Protein AF-A0A369MRR6-F1 (afdb_monomer_lite)

Sequence (308 aa):
MRLRRPCTSSARFFGRRFRRGRLSSRRKERVVKKSIASIAGFLLAASLLGCAQSDIDVPDVVGQKADDAKDVLMDSGFYNVDMVEEDGDAAYVAAAYTVVGQSPQAGDKCTASDTVTLTVRNDAEAKAAEKKQADAAAEAMLDEMEGSPAAEAYDALTSDGYSVEVLHAVSKQDYSSEINTGETEWLVSGYDGLNADKKRVTILVDTRGGIDQRAANAAVREVLDGKLPVSNAWTAVKSYGKQQYPYGFKLHDIMGVLAETAQDENTWFLKATCDVTNEYGAKAKDLVCEAEVAGTKDSPEVISFTVY

Radius of gyration: 33.03 Å; chains: 1; bounding box: 82×74×82 Å

InterPro domains:
  IPR005543 PASTA domain [PF03793] (57-120)
  IPR005543 PASTA domain [PS51178] (52-122)
  IPR005543 PASTA domain [SM00740] (52-122)
  IPR005543 PASTA domain [cd06577] (58-120)

Structure (mmCIF, N/CA/C/O backbone):
data_AF-A0A369MRR6-F1
#
_entry.id   AF-A0A369MRR6-F1
#
loop_
_atom_site.group_PDB
_atom_site.id
_atom_site.type_symbol
_atom_site.label_atom_id
_atom_site.label_alt_id
_atom_site.label_comp_id
_atom_site.label_asym_id
_atom_site.label_entity_id
_atom_site.label_seq_id
_atom_site.pdbx_PDB_ins_code
_atom_site.Cartn_x
_atom_site.Cartn_y
_atom_site.Cartn_z
_atom_site.occupancy
_atom_site.B_iso_or_equiv
_atom_site.auth_seq_id
_atom_site.auth_comp_id
_atom_site.auth_asym_id
_atom_site.auth_atom_id
_atom_site.pdbx_PDB_model_num
ATOM 1 N N . MET A 1 1 ? 27.165 -46.104 17.954 1.00 40.59 1 MET A N 1
ATOM 2 C CA . MET A 1 1 ? 27.593 -44.705 17.728 1.00 40.59 1 MET A CA 1
ATOM 3 C C . MET A 1 1 ? 26.409 -43.957 17.125 1.00 40.59 1 MET A C 1
ATOM 5 O O . MET A 1 1 ? 25.900 -44.385 16.100 1.00 40.59 1 MET A O 1
ATOM 9 N N . ARG A 1 2 ? 25.857 -42.973 17.847 1.00 38.12 2 ARG A N 1
ATOM 10 C CA . ARG A 1 2 ? 24.578 -42.309 17.533 1.00 38.12 2 ARG A CA 1
ATOM 11 C C . ARG A 1 2 ? 24.762 -41.306 16.390 1.00 38.12 2 ARG A C 1
ATOM 13 O O . ARG A 1 2 ? 25.471 -40.324 16.580 1.00 38.12 2 ARG A O 1
ATOM 20 N N . LEU A 1 3 ? 24.092 -41.507 15.255 1.00 41.91 3 LEU A N 1
ATOM 21 C CA . LEU A 1 3 ? 23.983 -40.491 14.206 1.00 41.91 3 LEU A CA 1
ATOM 22 C C . LEU A 1 3 ? 22.696 -39.687 14.413 1.00 41.91 3 LEU A C 1
ATOM 24 O O . LEU A 1 3 ? 21.587 -40.221 14.390 1.00 41.91 3 LEU A O 1
ATOM 28 N N . ARG A 1 4 ? 22.885 -38.399 14.708 1.00 40.66 4 ARG A N 1
ATOM 29 C CA . ARG A 1 4 ? 21.842 -37.392 14.915 1.00 40.66 4 ARG A CA 1
ATOM 30 C C . ARG A 1 4 ? 21.254 -36.965 13.565 1.00 40.66 4 ARG A C 1
ATOM 32 O O . ARG A 1 4 ? 21.995 -36.719 12.619 1.00 40.66 4 ARG A O 1
ATOM 39 N N . ARG A 1 5 ? 19.926 -36.839 13.514 1.00 46.97 5 ARG A N 1
ATOM 40 C CA . ARG A 1 5 ? 19.171 -36.155 12.451 1.00 46.97 5 ARG A CA 1
ATOM 41 C C . ARG A 1 5 ? 19.372 -34.635 12.551 1.00 46.97 5 ARG A C 1
ATOM 43 O O . ARG A 1 5 ? 19.441 -34.142 13.678 1.00 46.97 5 ARG A O 1
ATOM 50 N N . PRO A 1 6 ? 19.309 -33.885 11.440 1.00 47.59 6 PRO A N 1
ATOM 51 C CA . PRO A 1 6 ? 18.892 -32.491 11.469 1.00 47.59 6 PRO A CA 1
ATOM 52 C C . PRO A 1 6 ? 17.462 -32.323 10.936 1.00 47.59 6 PRO A C 1
ATOM 54 O O . PRO A 1 6 ? 17.107 -32.815 9.866 1.00 47.59 6 PRO A O 1
ATOM 57 N N . CYS A 1 7 ? 16.658 -31.609 11.725 1.00 35.72 7 CYS A N 1
ATOM 58 C CA . CYS A 1 7 ? 15.383 -31.009 11.354 1.00 35.72 7 CYS A CA 1
ATOM 59 C C . CYS A 1 7 ? 15.536 -30.080 10.146 1.00 35.72 7 CYS A C 1
ATOM 61 O O . CYS A 1 7 ? 16.374 -29.182 10.170 1.00 35.72 7 CYS A O 1
ATOM 63 N N . THR A 1 8 ? 14.636 -30.187 9.174 1.00 41.41 8 THR A N 1
ATOM 64 C CA . THR A 1 8 ? 14.305 -29.077 8.275 1.00 41.41 8 THR A CA 1
ATOM 65 C C . THR A 1 8 ? 12.939 -28.534 8.671 1.00 41.41 8 THR A C 1
ATOM 67 O O . THR A 1 8 ? 11.913 -29.186 8.483 1.00 41.41 8 THR A O 1
ATOM 70 N N . SER A 1 9 ? 12.967 -27.350 9.280 1.00 36.09 9 SER A N 1
ATOM 71 C CA . SER A 1 9 ? 11.809 -26.519 9.596 1.00 36.09 9 SER A CA 1
ATOM 72 C C . SER A 1 9 ? 11.197 -25.995 8.296 1.00 36.09 9 SER A C 1
ATOM 74 O O . SER A 1 9 ? 11.883 -25.363 7.495 1.00 36.09 9 SER A O 1
ATOM 76 N N . SER A 1 10 ? 9.918 -26.288 8.078 1.00 40.25 10 SER A N 1
ATOM 77 C CA . SER A 1 10 ? 9.109 -25.720 7.004 1.00 40.25 10 SER A CA 1
ATOM 78 C C . SER A 1 10 ? 8.377 -24.502 7.565 1.00 40.25 10 SER A C 1
ATOM 80 O O . SER A 1 10 ? 7.548 -24.637 8.464 1.00 40.25 10 SER A O 1
ATOM 82 N N . ALA A 1 11 ? 8.698 -23.308 7.066 1.00 38.53 11 ALA A N 1
ATOM 83 C CA . ALA A 1 11 ? 8.014 -22.073 7.428 1.00 38.53 11 ALA A CA 1
ATOM 84 C C . ALA A 1 11 ? 7.717 -21.243 6.168 1.00 38.53 11 ALA A C 1
ATOM 86 O O . ALA A 1 11 ? 8.620 -20.688 5.558 1.00 38.53 11 ALA A O 1
ATOM 87 N N . ARG A 1 12 ? 6.421 -21.246 5.815 1.00 35.75 12 ARG A N 1
ATOM 88 C CA . ARG A 1 12 ? 5.565 -20.182 5.247 1.00 35.75 12 ARG A CA 1
ATOM 89 C C . ARG A 1 12 ? 6.198 -19.209 4.238 1.00 35.75 12 ARG A C 1
ATOM 91 O O . ARG A 1 12 ? 7.106 -18.477 4.581 1.00 35.75 12 ARG A O 1
ATOM 98 N N . PHE A 1 13 ? 5.548 -19.022 3.090 1.00 31.77 13 PHE A N 1
ATOM 99 C CA . PHE A 1 13 ? 4.660 -17.864 2.907 1.00 31.77 13 PHE A CA 1
ATOM 100 C C . PHE A 1 13 ? 3.741 -18.091 1.699 1.00 31.77 13 PHE A C 1
ATOM 102 O O . PHE A 1 13 ? 4.165 -18.410 0.593 1.00 31.77 13 PHE A O 1
ATOM 109 N N . PHE A 1 14 ? 2.446 -18.012 1.980 1.00 36.16 14 PHE A N 1
ATOM 110 C CA . PHE A 1 14 ? 1.343 -18.261 1.067 1.00 36.16 14 PHE A CA 1
ATOM 111 C C . PHE A 1 14 ? 1.143 -17.022 0.188 1.00 36.16 14 PHE A C 1
ATOM 113 O O . PHE A 1 14 ? 1.017 -15.912 0.704 1.00 36.16 14 PHE A O 1
ATOM 120 N N . GLY A 1 15 ? 1.116 -17.212 -1.129 1.00 34.56 15 GLY A N 1
ATOM 121 C CA . GLY A 1 15 ? 0.852 -16.144 -2.086 1.00 34.56 15 GLY A CA 1
ATOM 122 C C . GLY A 1 15 ? -0.583 -15.622 -2.003 1.00 34.56 15 GLY A C 1
ATOM 123 O O . GLY A 1 15 ? -1.528 -16.382 -1.789 1.00 34.56 15 GLY A O 1
ATOM 124 N N . ARG A 1 16 ? -0.758 -14.322 -2.249 1.00 34.44 16 ARG A N 1
ATOM 125 C CA . ARG A 1 16 ? -2.055 -13.738 -2.607 1.00 34.44 16 ARG A CA 1
ATOM 126 C C . ARG A 1 16 ? -2.004 -13.281 -4.061 1.00 34.44 16 ARG A C 1
ATOM 128 O O . ARG A 1 16 ? -1.499 -12.214 -4.376 1.00 34.44 16 ARG A O 1
ATOM 135 N N . ARG A 1 17 ? -2.530 -14.129 -4.951 1.00 38.22 17 ARG A N 1
ATOM 136 C CA . ARG A 1 17 ? -2.947 -13.740 -6.303 1.00 38.22 17 ARG A CA 1
ATOM 137 C C . ARG A 1 17 ? -4.251 -12.958 -6.189 1.00 38.22 17 ARG A C 1
ATOM 139 O O . ARG A 1 17 ? -5.255 -13.516 -5.753 1.00 38.22 17 ARG A O 1
ATOM 146 N N . PHE A 1 18 ? -4.243 -11.711 -6.640 1.00 36.47 18 PHE A N 1
ATOM 147 C CA . PHE A 1 18 ? -5.461 -11.005 -7.018 1.00 36.47 18 PHE A CA 1
ATOM 148 C C . PHE A 1 18 ? -6.052 -11.681 -8.266 1.00 36.47 18 PHE A C 1
ATOM 150 O O . PHE A 1 18 ? -5.373 -11.841 -9.278 1.00 36.47 18 PHE A O 1
ATOM 157 N N . ARG A 1 19 ? -7.315 -12.110 -8.196 1.00 37.44 19 ARG A N 1
ATOM 158 C CA . ARG A 1 19 ? -8.116 -12.500 -9.363 1.00 37.44 19 ARG A CA 1
ATOM 159 C C . ARG A 1 19 ? -9.342 -11.597 -9.424 1.00 37.44 19 ARG A C 1
ATOM 161 O O . ARG A 1 19 ? -10.240 -11.730 -8.598 1.00 37.44 19 ARG A O 1
ATOM 168 N N . ARG A 1 20 ? -9.394 -10.726 -10.436 1.00 37.31 20 ARG A N 1
ATOM 169 C CA . ARG A 1 20 ? -10.645 -10.147 -10.941 1.00 37.31 20 ARG A CA 1
ATOM 170 C C . ARG A 1 20 ? -11.349 -11.206 -11.791 1.00 37.31 20 ARG A C 1
ATOM 172 O O . ARG A 1 20 ? -10.753 -11.784 -12.694 1.00 37.31 20 ARG A O 1
ATOM 179 N N . GLY A 1 21 ? -12.615 -11.463 -11.489 1.00 30.20 21 GLY A N 1
ATOM 180 C CA . GLY A 1 21 ? -13.478 -12.360 -12.249 1.00 30.20 21 GLY A CA 1
ATOM 181 C C . GLY A 1 21 ? -14.924 -11.907 -12.126 1.00 30.20 21 GLY A C 1
ATOM 182 O O . GLY A 1 21 ? -15.599 -12.225 -11.154 1.00 30.20 21 GLY A O 1
ATOM 183 N N . ARG A 1 22 ? -15.378 -11.138 -13.116 1.00 37.34 22 ARG A N 1
ATOM 184 C CA . ARG A 1 22 ? -16.772 -10.738 -13.327 1.00 37.34 22 ARG A CA 1
ATOM 185 C C . ARG A 1 22 ? -17.493 -11.879 -14.046 1.00 37.34 22 ARG A C 1
ATOM 187 O O . ARG A 1 22 ? -17.171 -12.130 -15.199 1.00 37.34 22 ARG A O 1
ATOM 194 N N . LEU A 1 23 ? -18.475 -12.524 -13.414 1.00 36.19 23 LEU A N 1
ATOM 195 C CA . LEU A 1 23 ? -19.483 -13.335 -14.109 1.00 36.19 23 LEU A CA 1
ATOM 196 C C . LEU A 1 23 ? -20.854 -13.202 -13.435 1.00 36.19 23 LEU A C 1
ATOM 198 O O . LEU A 1 23 ? -20.993 -13.055 -12.225 1.00 36.19 23 LEU A O 1
ATOM 202 N N . SER A 1 24 ? -21.848 -13.177 -14.309 1.00 31.64 24 SER A N 1
ATOM 203 C CA . SER A 1 24 ? -23.196 -12.638 -14.198 1.00 31.64 24 SER A CA 1
ATOM 204 C C . SER A 1 24 ? -24.223 -13.547 -13.515 1.00 31.64 24 SER A C 1
ATOM 206 O O . SER A 1 24 ? -24.213 -14.758 -13.698 1.00 31.64 24 SER A O 1
ATOM 208 N N . SER A 1 25 ? -25.176 -12.896 -12.839 1.00 37.69 25 SER A N 1
ATOM 209 C CA . SER A 1 25 ? -26.593 -13.242 -12.616 1.00 37.69 25 SER A CA 1
ATOM 210 C C . SER A 1 25 ? -27.031 -14.721 -12.608 1.00 37.69 25 SER A C 1
ATOM 212 O O . SER A 1 25 ? -27.121 -15.350 -13.659 1.00 37.69 25 SER A O 1
ATOM 214 N N . ARG A 1 26 ? -27.553 -15.190 -11.465 1.00 37.88 26 ARG A N 1
ATOM 215 C CA . ARG A 1 26 ? -28.987 -15.527 -11.267 1.00 37.88 26 ARG A CA 1
ATOM 216 C C . ARG A 1 26 ? -29.225 -16.190 -9.897 1.00 37.88 26 ARG A C 1
ATOM 218 O O . ARG A 1 26 ? -28.894 -17.344 -9.676 1.00 37.88 26 ARG A O 1
ATOM 225 N N . ARG A 1 27 ? -29.885 -15.419 -9.027 1.00 44.84 27 ARG A N 1
ATOM 226 C CA . ARG A 1 27 ? -31.051 -15.779 -8.196 1.00 44.84 27 ARG A CA 1
ATOM 227 C C . ARG A 1 27 ? -31.041 -17.155 -7.494 1.00 44.84 27 ARG A C 1
ATOM 229 O O . ARG A 1 27 ? -31.531 -18.141 -8.035 1.00 44.84 27 ARG A O 1
ATOM 236 N N . LYS A 1 28 ? -30.701 -17.149 -6.201 1.00 34.22 28 LYS A N 1
ATOM 237 C CA . LYS A 1 28 ? -31.543 -17.786 -5.176 1.00 34.22 28 LYS A CA 1
ATOM 238 C C . LYS A 1 28 ? -31.807 -16.770 -4.068 1.00 34.22 28 LYS A C 1
ATOM 240 O O . LYS A 1 28 ? -30.894 -16.248 -3.442 1.00 34.22 28 LYS A O 1
ATOM 245 N N . GLU A 1 29 ? -33.077 -16.425 -3.946 1.00 34.12 29 GLU A N 1
ATOM 246 C CA . GLU A 1 29 ? -33.650 -15.564 -2.922 1.00 34.12 29 GLU A CA 1
ATOM 247 C C . GLU A 1 29 ? -33.503 -16.229 -1.547 1.00 34.12 29 GLU A C 1
ATOM 249 O O . GLU A 1 29 ? -33.831 -17.406 -1.414 1.00 34.12 29 GLU A O 1
ATOM 254 N N . ARG A 1 30 ? -33.089 -15.475 -0.525 1.00 34.75 30 ARG A N 1
ATOM 255 C CA . ARG A 1 30 ? -33.951 -15.016 0.584 1.00 34.75 30 ARG A CA 1
ATOM 256 C C . ARG A 1 30 ? -33.114 -14.617 1.807 1.00 34.75 30 ARG A C 1
ATOM 258 O O . ARG A 1 30 ? -32.459 -15.467 2.385 1.00 34.75 30 ARG A O 1
ATOM 265 N N . VAL A 1 31 ? -33.315 -13.350 2.212 1.00 32.62 31 VAL A N 1
ATOM 266 C CA . VAL A 1 31 ? -33.559 -12.899 3.605 1.00 32.62 31 VAL A CA 1
ATOM 267 C C . VAL A 1 31 ? -32.291 -12.909 4.492 1.00 32.62 31 VAL A C 1
ATOM 269 O O . VAL A 1 31 ? -31.683 -13.943 4.683 1.00 32.62 31 VAL A O 1
ATOM 272 N N . VAL A 1 32 ? -31.750 -11.808 5.031 1.00 31.77 32 VAL A N 1
ATOM 273 C CA . VAL A 1 32 ? -32.334 -10.608 5.659 1.00 31.77 32 VAL A CA 1
ATOM 274 C C . VAL A 1 32 ? -31.378 -9.418 5.450 1.00 31.77 32 VAL A C 1
ATOM 276 O O . VAL A 1 32 ? -30.175 -9.536 5.668 1.00 31.77 32 VAL A O 1
ATOM 279 N N . LYS A 1 33 ? -31.912 -8.250 5.078 1.00 26.64 33 LYS A N 1
ATOM 280 C CA . LYS A 1 33 ? -31.232 -6.956 5.233 1.00 26.64 33 LYS A CA 1
ATOM 281 C C . LYS A 1 33 ? -31.014 -6.709 6.731 1.00 26.64 33 LYS A C 1
ATOM 283 O O . LYS A 1 33 ? -31.997 -6.463 7.425 1.00 26.64 33 LYS A O 1
ATOM 288 N N . LYS A 1 34 ? -29.777 -6.744 7.239 1.00 29.55 34 LYS A N 1
ATOM 289 C CA . LYS A 1 34 ? -29.479 -6.130 8.544 1.00 29.55 34 LYS A CA 1
ATOM 290 C C . LYS A 1 34 ? -29.500 -4.616 8.349 1.00 29.55 34 LYS A C 1
ATOM 292 O O . LYS A 1 34 ? -28.491 -3.992 8.043 1.00 29.55 34 LYS A O 1
ATOM 297 N N . SER A 1 35 ? -30.707 -4.068 8.417 1.00 29.11 35 SER A N 1
ATOM 298 C CA . SER A 1 35 ? -30.933 -2.652 8.644 1.00 29.11 35 SER A CA 1
ATOM 299 C C . SER A 1 35 ? -30.286 -2.289 9.976 1.00 29.11 35 SER A C 1
ATOM 301 O O . SER A 1 35 ? -30.551 -2.938 10.986 1.00 29.11 35 SER A O 1
ATOM 303 N N . ILE A 1 36 ? -29.445 -1.260 9.953 1.00 35.34 36 ILE A N 1
ATOM 304 C CA . ILE A 1 36 ? -29.040 -0.498 11.129 1.00 35.34 36 ILE A CA 1
ATOM 305 C C . ILE A 1 36 ? -30.338 0.066 11.708 1.00 35.34 36 ILE A C 1
ATOM 307 O O . ILE A 1 36 ? -30.941 0.973 11.138 1.00 35.34 36 ILE A O 1
ATOM 311 N N . ALA A 1 37 ? -30.828 -0.558 12.769 1.00 28.34 37 ALA A N 1
ATOM 312 C CA . ALA A 1 37 ? -31.976 -0.099 13.523 1.00 28.34 37 ALA A CA 1
ATOM 313 C C . ALA A 1 37 ? -31.551 -0.062 14.988 1.00 28.34 37 ALA A C 1
ATOM 315 O O . ALA A 1 37 ? -31.225 -1.087 15.577 1.00 28.34 37 ALA A O 1
ATOM 316 N N . SER A 1 38 ? -31.486 1.169 15.484 1.00 36.75 38 SER A N 1
ATOM 317 C CA . SER A 1 38 ? -31.544 1.621 16.868 1.00 36.75 38 SER A CA 1
ATOM 318 C C . SER A 1 38 ? -31.793 0.542 17.927 1.00 36.75 38 SER A C 1
ATOM 320 O O . SER A 1 38 ? -32.834 -0.107 17.918 1.00 36.75 38 SER A O 1
ATOM 322 N N . ILE A 1 39 ? -30.905 0.467 18.915 1.00 39.59 39 ILE A N 1
ATOM 323 C CA . ILE A 1 39 ? -31.203 -0.083 20.242 1.00 39.59 39 ILE A CA 1
ATOM 324 C C . ILE A 1 39 ? -31.097 1.143 21.168 1.00 39.59 39 ILE A C 1
ATOM 326 O O . ILE A 1 39 ? -30.008 1.512 21.578 1.00 39.59 39 ILE A O 1
ATOM 330 N N . ALA A 1 40 ? -32.092 2.023 21.328 1.00 32.56 40 ALA A N 1
ATOM 331 C CA . ALA A 1 40 ? -33.457 1.778 21.791 1.00 32.56 40 ALA A CA 1
ATOM 332 C C . ALA A 1 40 ? -33.448 0.745 22.918 1.00 32.56 40 ALA A C 1
ATOM 334 O O . ALA A 1 40 ? -33.561 -0.450 22.668 1.00 32.56 40 ALA A O 1
ATOM 335 N N . GLY A 1 41 ? -33.253 1.249 24.142 1.00 42.06 41 GLY A N 1
ATOM 336 C CA . GLY A 1 41 ? -33.254 0.469 25.369 1.00 42.06 41 GLY A CA 1
ATOM 337 C C . GLY A 1 41 ? -34.395 -0.536 25.377 1.00 42.06 41 GLY A C 1
ATOM 338 O O . GLY A 1 41 ? -35.569 -0.167 25.382 1.00 42.06 41 GLY A O 1
ATOM 339 N N . PHE A 1 42 ? -34.027 -1.808 25.368 1.00 39.75 42 PHE A N 1
ATOM 340 C CA . PHE A 1 42 ? -34.943 -2.889 25.648 1.00 39.75 42 PHE A CA 1
ATOM 341 C C . PHE A 1 42 ? -34.709 -3.305 27.092 1.00 39.75 42 PHE A C 1
ATOM 343 O O . PHE A 1 42 ? -33.793 -4.051 27.417 1.00 39.75 42 PHE A O 1
ATOM 350 N N . LEU A 1 43 ? -35.568 -2.757 27.955 1.00 41.25 43 LEU A N 1
ATOM 351 C CA . LEU A 1 43 ? -36.016 -3.403 29.180 1.00 41.25 43 LEU A CA 1
ATOM 352 C C . LEU A 1 43 ? -36.233 -4.888 28.879 1.00 41.25 43 LEU A C 1
ATOM 354 O O . LEU A 1 43 ? -37.221 -5.252 28.236 1.00 41.25 43 LEU A O 1
ATOM 358 N N . LEU A 1 44 ? -35.317 -5.736 29.337 1.00 47.06 44 LEU A N 1
ATOM 359 C CA . LEU A 1 44 ? -35.513 -7.175 29.326 1.00 47.06 44 LEU A CA 1
ATOM 360 C C . LEU A 1 44 ? -36.481 -7.503 30.466 1.00 47.06 44 LEU A C 1
ATOM 362 O O . LEU A 1 44 ? -36.115 -7.914 31.560 1.00 47.06 44 LEU A O 1
ATOM 366 N N . ALA A 1 45 ? -37.758 -7.225 30.210 1.00 51.38 45 ALA A N 1
ATOM 367 C CA . ALA A 1 45 ? -38.859 -7.761 30.979 1.00 51.38 45 ALA A CA 1
ATOM 368 C C . ALA A 1 45 ? -38.984 -9.245 30.619 1.00 51.38 45 ALA A C 1
ATOM 370 O O . ALA A 1 45 ? -39.637 -9.601 29.639 1.00 51.38 45 ALA A O 1
ATOM 371 N N . ALA A 1 46 ? -38.356 -10.112 31.411 1.00 42.41 46 ALA A N 1
ATOM 372 C CA . ALA A 1 46 ? -38.632 -11.539 31.394 1.00 42.41 46 ALA A CA 1
ATOM 373 C C . ALA A 1 46 ? -38.807 -12.053 32.828 1.00 42.41 46 ALA A C 1
ATOM 375 O O . ALA A 1 46 ? -37.866 -12.123 33.606 1.00 42.41 46 ALA A O 1
ATOM 376 N N . SER A 1 47 ? -40.056 -12.434 33.106 1.00 42.97 47 SER A N 1
ATOM 377 C CA . SER A 1 47 ? -40.561 -13.222 34.236 1.00 42.97 47 SER A CA 1
ATOM 378 C C . SER A 1 47 ? -40.725 -12.548 35.604 1.00 42.97 47 SER A C 1
ATOM 380 O O . SER A 1 47 ? -39.920 -12.647 36.517 1.00 42.97 47 SER A O 1
ATOM 382 N N . LEU A 1 48 ? -41.936 -12.011 35.758 1.00 44.31 48 LEU A N 1
ATOM 383 C CA . LEU A 1 48 ? -42.689 -11.673 36.973 1.00 44.31 48 LEU A CA 1
ATOM 384 C C . LEU A 1 48 ? -42.907 -12.827 37.990 1.00 44.31 48 LEU A C 1
ATOM 386 O O . LEU A 1 48 ? -43.896 -12.808 38.719 1.00 44.31 48 LEU A O 1
ATOM 390 N N . LEU A 1 49 ? -42.048 -13.842 38.084 1.00 56.78 49 LEU A N 1
ATOM 391 C CA . LEU A 1 49 ? -42.192 -14.890 39.104 1.00 56.78 49 LEU A CA 1
ATOM 392 C C . LEU A 1 49 ? -40.827 -15.365 39.596 1.00 56.78 49 LEU A C 1
ATOM 394 O O . LEU A 1 49 ? -40.106 -16.003 38.839 1.00 56.78 49 LEU A O 1
ATOM 398 N N . GLY A 1 50 ? -40.526 -15.124 40.874 1.00 51.00 50 GLY A N 1
ATOM 399 C CA . GLY A 1 50 ? -39.386 -15.777 41.521 1.00 51.00 50 GLY A CA 1
ATOM 400 C C . GLY A 1 50 ? -38.782 -15.087 42.739 1.00 51.00 50 GLY A C 1
ATOM 401 O O . GLY A 1 50 ? -37.615 -15.288 42.990 1.00 51.00 50 GLY A O 1
ATOM 402 N N . CYS A 1 51 ? -39.512 -14.258 43.485 1.00 56.06 51 CYS A N 1
ATOM 403 C CA . CYS A 1 51 ? -39.113 -13.869 44.846 1.00 56.06 51 CYS A CA 1
ATOM 404 C C . CYS A 1 51 ? -40.389 -13.913 45.703 1.00 56.06 51 CYS A C 1
ATOM 406 O O . CYS A 1 51 ? -40.921 -12.908 46.167 1.00 56.06 51 CYS A O 1
ATOM 408 N N . ALA A 1 52 ? -40.991 -15.104 45.776 1.00 50.06 52 ALA A N 1
ATOM 409 C CA . ALA A 1 52 ? -42.193 -15.372 46.556 1.00 50.06 52 ALA A CA 1
ATOM 410 C C . ALA A 1 52 ? -41.815 -16.326 47.699 1.00 50.06 52 ALA A C 1
ATOM 412 O O . ALA A 1 52 ? -41.860 -17.539 47.534 1.00 50.06 52 ALA A O 1
ATOM 413 N N . GLN A 1 53 ? -41.453 -15.735 48.846 1.00 56.72 53 GLN A N 1
ATOM 414 C CA . GLN A 1 53 ? -41.167 -16.356 50.156 1.00 56.72 53 GLN A CA 1
ATOM 415 C C . GLN A 1 53 ? -39.756 -16.945 50.389 1.00 56.72 53 GLN A C 1
ATOM 417 O O . GLN A 1 53 ? -39.596 -18.162 50.375 1.00 56.72 53 GLN A O 1
ATOM 422 N N . SER A 1 54 ? -38.784 -16.088 50.765 1.00 57.75 54 SER A N 1
ATOM 423 C CA . SER A 1 54 ? -37.642 -16.401 51.670 1.00 57.75 54 SER A CA 1
ATOM 424 C C . SER A 1 54 ? -36.753 -15.176 51.995 1.00 57.75 54 SER A C 1
ATOM 426 O O . SER A 1 54 ? -36.929 -14.119 51.401 1.00 57.75 54 SER A O 1
ATOM 428 N N . ASP A 1 55 ? -35.808 -15.331 52.944 1.00 71.88 55 ASP A N 1
ATOM 429 C CA . ASP A 1 55 ? -35.072 -14.262 53.660 1.00 71.88 55 ASP A CA 1
ATOM 430 C C . ASP A 1 55 ? -33.658 -13.898 53.135 1.00 71.88 55 ASP A C 1
ATOM 432 O O . ASP A 1 55 ? -33.010 -13.033 53.733 1.00 71.88 55 ASP A O 1
ATOM 436 N N . ILE A 1 56 ? -33.148 -14.522 52.064 1.00 81.25 56 ILE A N 1
ATOM 437 C CA . ILE A 1 56 ? -31.773 -14.276 51.575 1.00 81.25 56 ILE A CA 1
ATOM 438 C C . ILE A 1 56 ? -31.744 -12.993 50.735 1.00 81.25 56 ILE A C 1
ATOM 440 O O . ILE A 1 56 ? -32.469 -12.887 49.746 1.00 81.25 56 ILE A O 1
ATOM 444 N N . ASP A 1 57 ? -30.916 -12.026 51.140 1.00 88.56 57 ASP A N 1
ATOM 445 C CA . ASP A 1 57 ? -30.683 -10.792 50.383 1.00 88.56 57 ASP A CA 1
ATOM 446 C C . ASP A 1 57 ? -29.792 -11.066 49.171 1.00 88.56 57 ASP A C 1
ATOM 448 O O . ASP A 1 57 ? -28.692 -11.606 49.310 1.00 88.56 57 ASP A O 1
ATOM 452 N N . VAL A 1 58 ? -30.246 -10.657 47.987 1.00 89.75 58 VAL A N 1
ATOM 453 C CA . VAL A 1 58 ? -29.423 -10.694 46.775 1.00 89.75 58 VAL A CA 1
ATOM 454 C C . VAL A 1 58 ? -28.290 -9.661 46.906 1.00 89.75 58 VAL A C 1
ATOM 456 O O . VAL A 1 58 ? -28.577 -8.472 47.088 1.00 89.75 58 VAL A O 1
ATOM 459 N N . PRO A 1 59 ? -27.008 -10.063 46.826 1.00 92.12 59 PRO A N 1
ATOM 460 C CA . PRO A 1 59 ? -25.886 -9.134 46.925 1.00 92.12 59 PRO A CA 1
ATOM 461 C C . PRO A 1 59 ? -25.786 -8.226 45.691 1.00 92.12 59 PRO A C 1
ATOM 463 O O . PRO A 1 59 ? -26.204 -8.591 44.590 1.00 92.12 59 PRO A O 1
ATOM 466 N N . ASP A 1 60 ? -25.204 -7.039 45.877 1.00 94.94 60 ASP A N 1
ATOM 467 C CA . ASP A 1 60 ? -24.853 -6.139 44.775 1.00 94.94 60 ASP A CA 1
ATOM 468 C C . ASP A 1 60 ? -23.516 -6.562 44.157 1.00 94.94 60 ASP A C 1
ATOM 470 O O . ASP A 1 60 ? -22.456 -6.470 44.786 1.00 94.94 60 ASP A O 1
ATOM 474 N N . VAL A 1 61 ? -23.576 -7.050 42.922 1.00 94.31 61 VAL A N 1
ATOM 475 C CA . VAL A 1 61 ? -22.408 -7.491 42.155 1.00 94.31 61 VAL A CA 1
ATOM 476 C C . VAL A 1 61 ? -22.167 -6.653 40.903 1.00 94.31 61 VAL A C 1
ATOM 478 O O . VAL A 1 61 ? -21.254 -6.948 40.129 1.00 94.31 61 VAL A O 1
ATOM 481 N N . VAL A 1 62 ? -22.928 -5.572 40.706 1.00 93.25 62 VAL A N 1
ATOM 482 C CA . VAL A 1 62 ? -22.711 -4.649 39.589 1.00 93.25 62 VAL A CA 1
ATOM 483 C C . VAL A 1 62 ? -21.344 -3.971 39.731 1.00 93.25 62 VAL A C 1
ATOM 485 O O . VAL A 1 62 ? -20.953 -3.499 40.796 1.00 93.25 62 VAL A O 1
ATOM 488 N N . GLY A 1 63 ? -20.585 -3.935 38.637 1.00 90.31 63 GLY A N 1
ATOM 489 C CA . GLY A 1 63 ? -19.221 -3.410 38.588 1.00 90.31 63 GLY A CA 1
ATOM 490 C C . GLY A 1 63 ? -18.133 -4.408 38.998 1.00 90.31 63 GLY A C 1
ATOM 491 O O . GLY A 1 63 ? -16.952 -4.095 38.842 1.00 90.31 63 GLY A O 1
ATOM 492 N N . GLN A 1 64 ? -18.491 -5.602 39.481 1.00 91.81 64 GLN A N 1
ATOM 493 C CA . GLN A 1 64 ? -17.526 -6.670 39.752 1.00 91.81 64 GLN A CA 1
ATOM 494 C C . GLN A 1 64 ? -17.161 -7.428 38.469 1.00 91.81 64 GLN A C 1
ATOM 496 O O . GLN A 1 64 ? -17.886 -7.390 37.469 1.00 91.81 64 GLN A O 1
ATOM 501 N N . LYS A 1 65 ? -16.032 -8.146 38.487 1.00 91.44 65 LYS A N 1
ATOM 502 C CA . LYS A 1 65 ? -15.730 -9.108 37.420 1.00 91.44 65 LYS A CA 1
ATOM 503 C C . LYS A 1 65 ? -16.735 -10.247 37.472 1.00 91.44 65 LYS A C 1
ATOM 505 O O . LYS A 1 65 ? -17.144 -10.646 38.554 1.00 91.44 65 LYS A O 1
ATOM 510 N N . ALA A 1 66 ? -17.099 -10.793 36.319 1.00 90.00 66 ALA A N 1
ATOM 511 C CA . ALA A 1 66 ? -18.126 -11.828 36.231 1.00 90.00 66 ALA A CA 1
ATOM 512 C C . ALA A 1 66 ? -17.806 -13.082 37.069 1.00 90.00 66 ALA A C 1
ATOM 514 O O . ALA A 1 66 ? -18.713 -13.640 37.683 1.00 90.00 66 ALA A O 1
ATOM 515 N N . ASP A 1 67 ? -16.534 -13.488 37.137 1.00 89.75 67 ASP A N 1
ATOM 516 C CA . ASP A 1 67 ? -16.101 -14.617 37.973 1.00 89.75 67 ASP A CA 1
ATOM 517 C C . ASP A 1 67 ? -16.239 -14.286 39.470 1.00 89.75 67 ASP A C 1
ATOM 519 O O . ASP A 1 67 ? -16.883 -15.032 40.202 1.00 89.75 67 ASP A O 1
ATOM 523 N N . ASP A 1 68 ? -15.741 -13.121 39.902 1.00 91.06 68 ASP A N 1
ATOM 524 C CA . ASP A 1 68 ? -15.839 -12.667 41.298 1.00 91.06 68 ASP A CA 1
ATOM 525 C C . ASP A 1 68 ? -17.313 -12.491 41.728 1.00 91.06 68 ASP A C 1
ATOM 527 O O . ASP A 1 68 ? -17.719 -12.914 42.808 1.00 91.06 68 ASP A O 1
ATOM 531 N N . ALA A 1 69 ? -18.145 -11.921 40.851 1.00 92.12 69 ALA A N 1
ATOM 532 C CA . ALA A 1 69 ? -19.581 -11.747 41.058 1.00 92.12 69 ALA A CA 1
ATOM 533 C C . ALA A 1 69 ? -20.306 -13.085 41.242 1.00 92.12 69 ALA A C 1
ATOM 535 O O . ALA A 1 69 ? -21.192 -13.214 42.089 1.00 92.12 69 ALA A O 1
ATOM 536 N N . LYS A 1 70 ? -19.932 -14.087 40.441 1.00 90.75 70 LYS A N 1
ATOM 537 C CA . LYS A 1 70 ? -20.481 -15.436 40.536 1.00 90.75 70 LYS A CA 1
ATOM 538 C C . LYS A 1 70 ? -20.106 -16.089 41.860 1.00 90.75 70 LYS A C 1
ATOM 540 O O . LYS A 1 70 ? -20.981 -16.673 42.494 1.00 90.75 70 LYS A O 1
ATOM 545 N N . ASP A 1 71 ? -18.857 -15.944 42.291 1.00 92.38 71 ASP A N 1
ATOM 546 C CA . ASP A 1 71 ? -18.393 -16.469 43.575 1.00 92.38 71 ASP A CA 1
ATOM 547 C C . ASP A 1 71 ? -19.145 -15.809 44.748 1.00 92.38 71 ASP A C 1
ATOM 549 O O . ASP A 1 71 ? -19.659 -16.509 45.618 1.00 92.38 71 ASP A O 1
ATOM 553 N N . VAL A 1 72 ? -19.339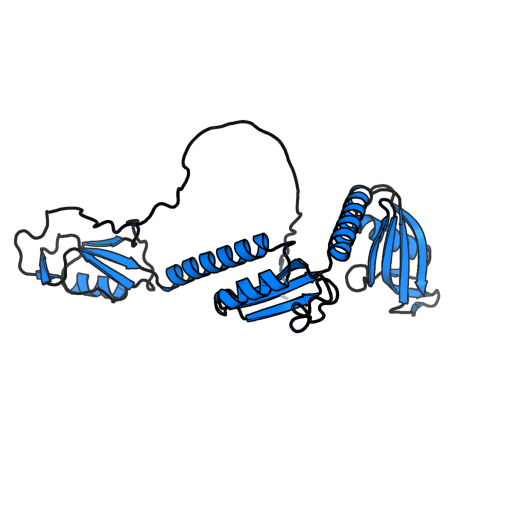 -14.483 44.721 1.00 93.62 72 VAL A N 1
ATOM 554 C CA . VAL A 1 72 ? -20.123 -13.746 45.737 1.00 93.62 72 VAL A CA 1
ATOM 555 C C . VAL A 1 72 ? -21.581 -14.218 45.809 1.00 93.62 72 VAL A C 1
ATOM 557 O O . VAL A 1 72 ? -22.148 -14.349 46.901 1.00 93.62 72 VAL A O 1
ATOM 560 N N . LEU A 1 73 ? -22.206 -14.489 44.660 1.00 91.69 73 LEU A N 1
ATOM 561 C CA . LEU A 1 73 ? -23.572 -15.016 44.598 1.00 91.69 73 LEU A CA 1
ATOM 562 C C . LEU A 1 73 ? -23.656 -16.449 45.136 1.00 91.69 73 LEU A C 1
ATOM 564 O O . LEU A 1 73 ? -24.559 -16.752 45.919 1.00 91.69 73 LEU A O 1
ATOM 568 N N . MET A 1 74 ? -22.695 -17.304 44.778 1.00 91.06 74 MET A N 1
ATOM 569 C CA . MET A 1 74 ? -22.614 -18.681 45.271 1.00 91.06 74 MET A CA 1
ATOM 570 C C . MET A 1 74 ? -22.391 -18.738 46.785 1.00 91.06 74 MET A C 1
ATOM 572 O O . MET A 1 74 ? -23.067 -19.512 47.466 1.00 91.06 74 MET A O 1
ATOM 576 N N . ASP A 1 75 ? -21.517 -17.882 47.321 1.00 91.94 75 ASP A N 1
ATOM 577 C CA . ASP A 1 75 ? -21.264 -17.752 48.762 1.00 91.94 75 ASP A CA 1
ATOM 578 C C . ASP A 1 75 ? -22.501 -17.256 49.528 1.00 91.94 75 ASP A C 1
ATOM 580 O O . ASP A 1 75 ? -22.711 -17.620 50.687 1.00 91.94 75 ASP A O 1
ATOM 584 N N . SER A 1 76 ? -23.360 -16.475 48.865 1.00 88.50 76 SER A N 1
ATOM 585 C CA . SER A 1 76 ? -24.639 -15.996 49.409 1.00 88.50 76 SER A CA 1
ATOM 586 C C . SER A 1 76 ? -25.780 -17.018 49.276 1.00 88.50 76 SER A C 1
ATOM 588 O O . SER A 1 76 ? -26.878 -16.777 49.771 1.00 88.50 76 SER A O 1
ATOM 590 N N . GLY A 1 77 ? -25.532 -18.174 48.645 1.00 88.12 77 GLY A N 1
ATOM 591 C CA . GLY A 1 77 ? -26.495 -19.272 48.508 1.00 88.12 77 GLY A CA 1
ATOM 592 C C . GLY A 1 77 ? -27.257 -19.317 47.179 1.00 88.12 77 GLY A C 1
ATOM 593 O O . GLY A 1 77 ? -28.182 -20.119 47.052 1.00 88.12 77 GLY A O 1
ATOM 594 N N . PHE A 1 78 ? -26.881 -18.503 46.188 1.00 88.94 78 PHE A N 1
ATOM 595 C CA . PHE A 1 78 ? -27.457 -18.527 44.841 1.00 88.94 78 PHE A CA 1
ATOM 596 C C . PHE A 1 78 ? -26.602 -19.393 43.908 1.00 88.94 78 PHE A C 1
ATOM 598 O O . PHE A 1 78 ? -25.518 -18.998 43.483 1.00 88.94 78 PHE A O 1
ATOM 605 N N . TYR A 1 79 ? -27.091 -20.589 43.568 1.00 87.25 79 TYR A N 1
ATOM 606 C CA . TYR A 1 79 ? -26.350 -21.548 42.732 1.00 87.25 79 TYR A CA 1
ATOM 607 C C . TYR A 1 79 ? -26.738 -21.507 41.246 1.00 87.25 79 TYR A C 1
ATOM 609 O O . TYR A 1 79 ? -25.997 -22.019 40.406 1.00 87.25 79 TYR A O 1
ATOM 617 N N . ASN A 1 80 ? -27.877 -20.889 40.920 1.00 87.94 80 ASN A N 1
ATOM 618 C CA . ASN A 1 80 ? -28.364 -20.715 39.554 1.00 87.94 80 ASN A CA 1
ATOM 619 C C . ASN A 1 80 ? -28.020 -19.298 39.082 1.00 87.94 80 ASN A C 1
ATOM 621 O O . ASN A 1 80 ? -28.769 -18.359 39.342 1.00 87.94 80 ASN A O 1
ATOM 625 N N . VAL A 1 81 ? -26.866 -19.140 38.432 1.00 88.06 81 VAL A N 1
ATOM 626 C CA . VAL A 1 81 ? -26.422 -17.852 37.883 1.00 88.06 81 VAL A CA 1
ATOM 627 C C . VAL A 1 81 ? -26.304 -17.962 36.371 1.00 88.06 81 VAL A C 1
ATOM 629 O O . VAL A 1 81 ? -25.425 -18.667 35.870 1.00 88.06 81 VAL A O 1
ATOM 632 N N . ASP A 1 82 ? -27.174 -17.244 35.670 1.00 89.38 82 ASP A N 1
ATOM 633 C CA . ASP A 1 82 ? -27.123 -17.080 34.222 1.00 89.38 82 ASP A CA 1
ATOM 634 C C . ASP A 1 82 ? -26.372 -15.797 33.876 1.00 89.38 82 ASP A C 1
ATOM 636 O O . ASP A 1 82 ? -26.424 -14.804 34.600 1.00 89.38 82 ASP A O 1
ATOM 640 N N . MET A 1 83 ? -25.655 -15.809 32.757 1.00 88.69 83 MET A N 1
ATOM 641 C CA . MET A 1 83 ? -24.919 -14.648 32.266 1.00 88.69 83 MET A CA 1
ATOM 642 C C . MET A 1 83 ? -25.326 -14.373 30.824 1.00 88.69 83 MET A C 1
ATOM 644 O O . MET A 1 83 ? -25.315 -15.273 29.982 1.00 88.69 83 MET A O 1
ATOM 648 N N . VAL A 1 84 ? -25.682 -13.124 30.548 1.00 90.19 84 VAL A N 1
ATOM 649 C CA . VAL A 1 84 ? -26.097 -12.648 29.226 1.00 90.19 84 VAL A CA 1
ATOM 650 C C . VAL A 1 84 ? -25.293 -11.414 28.843 1.00 90.19 84 VAL A C 1
ATOM 652 O O . VAL A 1 84 ? -24.931 -10.614 29.706 1.00 90.19 84 VAL A O 1
ATOM 655 N N . GLU A 1 85 ? -24.990 -11.257 27.561 1.00 86.44 85 GLU A N 1
ATOM 656 C CA . GLU A 1 85 ? -24.399 -10.020 27.045 1.00 86.44 85 GLU A CA 1
ATOM 657 C C . GLU A 1 85 ? -25.477 -8.928 26.904 1.00 86.44 85 GLU A C 1
ATOM 659 O O . GLU A 1 85 ? -26.675 -9.179 27.067 1.00 86.44 85 GLU A O 1
ATOM 664 N N . GLU A 1 86 ? -25.070 -7.683 26.638 1.00 83.62 86 GLU A N 1
ATOM 665 C CA . GLU A 1 86 ? -25.995 -6.539 26.539 1.00 83.62 86 GLU A CA 1
ATOM 666 C C . GLU A 1 86 ? -27.024 -6.670 25.396 1.00 83.62 86 GLU A C 1
ATOM 668 O O . GLU A 1 86 ? -28.067 -6.017 25.431 1.00 83.62 86 GLU A O 1
ATOM 673 N N . ASP A 1 87 ? -26.765 -7.514 24.396 1.00 79.75 87 ASP A N 1
ATOM 674 C CA . ASP A 1 87 ? -27.693 -7.830 23.303 1.00 79.75 87 ASP A CA 1
ATOM 675 C C . ASP A 1 87 ? -28.651 -8.998 23.616 1.00 79.75 87 ASP A C 1
ATOM 677 O O . ASP A 1 87 ? -29.563 -9.275 22.831 1.00 79.75 87 ASP A O 1
ATOM 681 N N . GLY A 1 88 ? -28.502 -9.626 24.787 1.00 76.38 88 GLY A N 1
ATOM 682 C CA . GLY A 1 88 ? -29.351 -10.710 25.277 1.00 76.38 88 GLY A CA 1
ATOM 683 C C . GLY A 1 88 ? -28.900 -12.114 24.871 1.00 76.38 88 GLY A C 1
ATOM 684 O O . GLY A 1 88 ? -29.590 -13.077 25.217 1.00 76.38 88 GLY A O 1
ATOM 685 N N . ASP A 1 89 ? -27.769 -12.256 24.174 1.00 80.81 89 ASP A N 1
ATOM 686 C CA . ASP A 1 89 ? -27.189 -13.565 23.884 1.00 80.81 89 ASP A CA 1
ATOM 687 C C . ASP A 1 89 ? -26.544 -14.174 25.142 1.00 80.81 89 ASP A C 1
ATOM 689 O O . ASP A 1 89 ? -26.047 -13.477 26.031 1.00 80.81 89 ASP A O 1
ATOM 693 N N . ALA A 1 90 ? -26.568 -15.507 25.239 1.00 79.44 90 ALA A N 1
ATOM 694 C CA . ALA A 1 90 ? -25.945 -16.215 26.354 1.00 79.44 90 ALA A CA 1
ATOM 695 C C . ALA A 1 90 ? -24.427 -15.986 26.340 1.00 79.44 90 ALA A C 1
ATOM 697 O O . ALA A 1 90 ? -23.743 -16.342 25.375 1.00 79.44 90 ALA A O 1
ATOM 698 N N . ALA A 1 91 ? -23.899 -15.434 27.430 1.00 76.25 91 ALA A N 1
ATOM 699 C CA . ALA A 1 91 ? -22.493 -15.096 27.537 1.00 76.25 91 ALA A CA 1
ATOM 700 C C . ALA A 1 91 ? -21.684 -16.331 27.966 1.00 76.25 91 ALA A C 1
ATOM 702 O O . ALA A 1 91 ? -21.854 -16.865 29.063 1.00 76.25 91 ALA A O 1
ATOM 703 N N . TYR A 1 92 ? -20.762 -16.782 27.114 1.00 68.75 92 TYR A N 1
ATOM 704 C CA . TYR A 1 92 ? -19.762 -17.791 27.480 1.00 68.75 92 TYR A CA 1
ATOM 705 C C . TYR A 1 92 ? -18.539 -17.073 28.046 1.00 68.75 92 TYR A C 1
ATOM 707 O O . TYR A 1 92 ? -17.576 -16.777 27.341 1.00 68.75 92 TYR A O 1
ATOM 715 N N . VAL A 1 93 ? -18.639 -16.714 29.323 1.00 64.62 93 VAL A N 1
ATOM 716 C CA . VAL A 1 93 ? -17.810 -15.671 29.930 1.00 64.62 93 VAL A CA 1
ATOM 717 C C . VAL A 1 93 ? -16.369 -16.127 30.165 1.00 64.62 93 VAL A C 1
ATOM 719 O O . VAL A 1 93 ? -16.114 -17.220 30.670 1.00 64.62 93 VAL A O 1
ATOM 722 N N . ALA A 1 94 ? -15.416 -15.263 29.815 1.00 61.56 94 ALA A N 1
ATOM 723 C CA . ALA A 1 94 ? -14.027 -15.345 30.259 1.00 61.56 94 ALA A CA 1
ATOM 724 C C . ALA A 1 94 ? -13.795 -14.351 31.413 1.00 61.56 94 ALA A C 1
ATOM 726 O O . ALA A 1 94 ? -14.463 -13.321 31.472 1.00 61.56 94 ALA A O 1
ATOM 727 N N . ALA A 1 95 ? -12.791 -14.586 32.263 1.00 63.72 95 ALA A N 1
ATOM 728 C CA . ALA A 1 95 ? -12.448 -13.793 33.462 1.00 63.72 95 ALA A CA 1
ATOM 729 C C . ALA A 1 95 ? -12.254 -12.261 33.280 1.00 63.72 95 ALA A C 1
ATOM 731 O O . ALA A 1 95 ? -11.948 -11.544 34.234 1.00 63.72 95 ALA A O 1
ATOM 732 N N . ALA A 1 96 ? -12.361 -11.747 32.053 1.00 73.44 96 ALA A N 1
ATOM 733 C CA . ALA A 1 96 ? -12.168 -10.348 31.683 1.00 73.44 96 ALA A CA 1
ATOM 734 C C . ALA A 1 96 ? -13.466 -9.517 31.603 1.00 73.44 96 ALA A C 1
ATOM 736 O O . ALA A 1 96 ? -13.379 -8.312 31.379 1.00 73.44 96 ALA A O 1
ATOM 737 N N . TYR A 1 97 ? -14.645 -10.127 31.754 1.00 89.25 97 TYR A N 1
ATOM 738 C CA . TYR A 1 97 ? -15.930 -9.424 31.660 1.00 89.25 97 TYR A CA 1
ATOM 739 C C . TYR A 1 97 ? -16.324 -8.779 32.996 1.00 89.25 97 TYR A C 1
ATOM 741 O O . TYR A 1 97 ? -16.045 -9.325 34.067 1.00 89.25 97 TYR A O 1
ATOM 749 N N . THR A 1 98 ? -17.029 -7.651 32.920 1.00 91.44 98 THR A N 1
ATOM 750 C CA . THR A 1 98 ? -17.562 -6.897 34.064 1.00 91.44 98 THR A CA 1
ATOM 751 C C . THR A 1 98 ? -19.085 -6.987 34.078 1.00 91.44 98 THR A C 1
ATOM 753 O O . THR A 1 98 ? -19.721 -6.886 33.028 1.00 91.44 98 THR A O 1
ATOM 756 N N . VAL A 1 99 ? -19.685 -7.150 35.256 1.00 92.44 99 VAL A N 1
ATOM 757 C CA . VAL A 1 99 ? -21.141 -7.102 35.433 1.00 92.44 99 VAL A CA 1
ATOM 758 C C . VAL A 1 99 ? -21.618 -5.659 35.283 1.00 92.44 99 VAL A C 1
ATOM 760 O O . VAL A 1 99 ? -21.196 -4.778 36.030 1.00 92.44 99 VAL A O 1
ATOM 763 N N . VAL A 1 100 ? -22.510 -5.409 34.329 1.00 92.69 100 VAL A N 1
ATOM 764 C CA . VAL A 1 100 ? -23.120 -4.090 34.080 1.00 92.69 100 VAL A CA 1
ATOM 765 C C . VAL A 1 100 ? -24.579 -4.024 34.533 1.00 92.69 100 VAL A C 1
ATOM 767 O O . VAL A 1 100 ? -25.131 -2.936 34.674 1.00 92.69 100 VAL A O 1
ATOM 770 N N . GLY A 1 101 ? -25.191 -5.174 34.817 1.00 91.62 101 GLY A N 1
ATOM 771 C CA . GLY A 1 101 ? -26.537 -5.272 35.369 1.00 91.62 101 GLY A CA 1
ATOM 772 C C . GLY A 1 101 ? -26.783 -6.624 36.029 1.00 91.62 101 GLY A C 1
ATOM 773 O O . GLY A 1 101 ? -26.095 -7.600 35.739 1.00 91.62 101 GLY A O 1
ATOM 774 N N . GLN A 1 102 ? -27.771 -6.680 36.916 1.00 92.12 102 GLN A N 1
ATOM 775 C CA . GLN A 1 102 ? -28.211 -7.917 37.558 1.00 92.12 102 GLN A CA 1
ATOM 776 C C . GLN A 1 102 ? -29.731 -7.938 37.722 1.00 92.12 102 GLN A C 1
ATOM 778 O O . GLN A 1 102 ? -30.368 -6.889 37.868 1.00 92.12 102 GLN A O 1
ATOM 783 N N . SER A 1 103 ? -30.299 -9.138 37.723 1.00 89.69 103 SER A N 1
ATOM 784 C CA . SER A 1 103 ? -31.700 -9.396 38.035 1.00 89.69 103 SER A CA 1
ATOM 785 C C . SER A 1 103 ? -31.824 -10.750 38.743 1.00 89.69 103 SER A C 1
ATOM 787 O O . SER A 1 103 ? -31.313 -11.729 38.200 1.00 89.69 103 SER A O 1
ATOM 789 N N . PRO A 1 104 ? -32.479 -10.863 39.913 1.00 88.94 104 PRO A N 1
ATOM 790 C CA . PRO A 1 104 ? -33.112 -9.807 40.719 1.00 88.94 104 PRO A CA 1
ATOM 791 C C . PRO A 1 104 ? -32.151 -8.690 41.173 1.00 88.94 104 PRO A C 1
ATOM 793 O O . PRO A 1 104 ? -30.927 -8.825 41.085 1.00 88.94 104 PRO A O 1
ATOM 796 N N . GLN A 1 105 ? -32.700 -7.549 41.594 1.00 87.56 105 GLN A N 1
ATOM 797 C CA . GLN A 1 105 ? -31.902 -6.398 42.020 1.00 87.56 105 GLN A CA 1
ATOM 798 C C . GLN A 1 105 ? -31.267 -6.640 43.392 1.00 87.56 105 GLN A C 1
ATOM 800 O O . GLN A 1 105 ? -31.710 -7.477 44.176 1.00 87.56 105 GLN A O 1
ATOM 805 N N . ALA A 1 106 ? -30.209 -5.889 43.693 1.00 88.12 106 ALA A N 1
ATOM 806 C CA . ALA A 1 106 ? -29.573 -5.944 45.000 1.00 88.12 106 ALA A CA 1
ATOM 807 C C . ALA A 1 106 ? -30.581 -5.629 46.120 1.00 88.12 106 ALA A C 1
ATOM 809 O O . ALA A 1 106 ? -31.323 -4.648 46.046 1.00 88.12 106 ALA A O 1
ATOM 810 N N . GLY A 1 107 ? -30.587 -6.454 47.166 1.00 85.12 107 GLY A N 1
ATOM 811 C CA . GLY A 1 107 ? -31.523 -6.357 48.287 1.00 85.12 107 GLY A CA 1
ATOM 812 C C . GLY A 1 107 ? -32.897 -6.991 48.043 1.00 85.12 107 GLY A C 1
ATOM 813 O O . GLY A 1 107 ? -33.713 -7.007 48.966 1.00 85.12 107 GLY A O 1
ATOM 814 N N . ASP A 1 108 ? -33.162 -7.541 46.853 1.00 87.56 108 ASP A N 1
ATOM 815 C CA . ASP A 1 108 ? -34.343 -8.379 46.647 1.00 87.56 108 ASP A CA 1
ATOM 816 C C . ASP A 1 108 ? -34.243 -9.654 47.501 1.00 87.56 108 ASP A C 1
ATOM 818 O O . ASP A 1 108 ? -33.160 -10.181 47.767 1.00 87.56 108 ASP A O 1
ATOM 822 N N . LYS A 1 109 ? -35.399 -10.142 47.958 1.00 85.00 109 LYS A N 1
ATOM 823 C CA . LYS A 1 109 ? -35.526 -11.289 48.866 1.00 85.00 109 LYS A CA 1
ATOM 824 C C . LYS A 1 109 ? -35.931 -12.542 48.106 1.00 85.00 109 LYS A C 1
ATOM 826 O O . LYS A 1 109 ? -37.108 -12.702 47.790 1.00 85.00 109 LYS A O 1
ATOM 831 N N . CYS A 1 110 ? -34.984 -13.433 47.832 1.00 83.50 110 CYS A N 1
ATOM 832 C CA . CYS A 1 110 ? -35.213 -14.572 46.937 1.00 83.50 110 CYS A CA 1
ATOM 833 C C . CYS A 1 110 ? -34.729 -15.894 47.562 1.00 83.50 110 CYS A C 1
ATOM 835 O O . CYS A 1 110 ? -34.190 -15.925 48.675 1.00 83.50 110 CYS A O 1
ATOM 837 N N . THR A 1 111 ? -35.017 -17.013 46.901 1.00 82.25 111 THR A N 1
ATOM 838 C CA . THR A 1 111 ? -34.665 -18.374 47.330 1.00 82.25 111 THR A CA 1
ATOM 839 C C . THR A 1 111 ? -33.377 -18.838 46.652 1.00 82.25 111 THR A C 1
ATOM 841 O O . THR A 1 111 ? -33.027 -18.384 45.567 1.00 82.25 111 THR A O 1
ATOM 844 N N . ALA A 1 112 ? -32.704 -19.831 47.239 1.00 81.12 112 ALA A N 1
ATOM 845 C CA . ALA A 1 112 ? -31.523 -20.460 46.636 1.00 81.12 112 ALA A CA 1
ATOM 846 C C . ALA A 1 112 ? -31.800 -21.150 45.279 1.00 81.12 112 ALA A C 1
ATOM 848 O O . ALA A 1 112 ? -30.864 -21.438 44.532 1.00 81.12 112 ALA A O 1
ATOM 849 N N . SER A 1 113 ? -33.069 -21.457 44.970 1.00 82.69 113 SER A N 1
ATOM 850 C CA . SER A 1 113 ? -33.482 -22.040 43.685 1.00 82.69 113 SER A CA 1
ATOM 851 C C . SER A 1 113 ? -33.761 -21.004 42.599 1.00 82.69 113 SER A C 1
ATOM 853 O O . SER A 1 113 ? -33.826 -21.383 41.428 1.00 82.69 113 SER A O 1
ATOM 855 N N . ASP A 1 114 ? -33.916 -19.729 42.958 1.00 86.25 114 ASP A N 1
ATOM 856 C CA . ASP A 1 114 ? -34.165 -18.674 41.982 1.00 86.25 114 ASP A CA 1
ATOM 857 C C . ASP A 1 114 ? -32.912 -18.410 41.147 1.00 86.25 114 ASP A C 1
ATOM 859 O O . ASP A 1 114 ? -31.779 -18.600 41.595 1.00 86.25 114 ASP A O 1
ATOM 863 N N . THR A 1 115 ? -33.127 -18.032 39.889 1.00 88.31 115 THR A N 1
ATOM 864 C CA . THR A 1 115 ? -32.038 -17.786 38.942 1.00 88.31 115 THR A CA 1
ATOM 865 C C . THR A 1 115 ? -31.673 -16.312 38.951 1.00 88.31 115 THR A C 1
ATOM 867 O O . THR A 1 115 ? -32.521 -15.464 38.677 1.00 88.31 115 THR A O 1
ATOM 870 N N . VAL A 1 116 ? -30.409 -16.014 39.240 1.00 89.31 116 VAL A N 1
ATOM 871 C CA . VAL A 1 116 ? -29.849 -14.668 39.124 1.00 89.31 116 VAL A CA 1
ATOM 872 C C . VAL A 1 116 ? -29.250 -14.529 37.732 1.00 89.31 116 VAL A C 1
ATOM 874 O O . VAL A 1 116 ? -28.308 -15.228 37.379 1.00 89.31 116 VAL A O 1
ATOM 877 N N . THR A 1 117 ? -29.800 -13.631 36.926 1.00 91.12 117 THR A N 1
ATOM 878 C CA . THR A 1 117 ? -29.259 -13.283 35.613 1.00 91.12 117 THR A CA 1
ATOM 879 C C . THR A 1 117 ? -28.352 -12.064 35.740 1.00 91.12 117 THR A C 1
ATOM 881 O O . THR A 1 117 ? -28.785 -11.000 36.183 1.00 91.12 117 THR A O 1
ATOM 884 N N . LEU A 1 118 ? -27.099 -12.204 35.322 1.00 90.94 118 LEU A N 1
ATOM 885 C CA . LEU A 1 118 ? -26.124 -11.125 35.230 1.00 90.94 118 LEU A CA 1
ATOM 886 C C . LEU A 1 118 ? -25.986 -10.667 33.782 1.00 90.94 118 LEU A C 1
ATOM 888 O O . LEU A 1 118 ? -25.694 -11.465 32.894 1.00 90.94 118 LEU A O 1
ATOM 892 N N . THR A 1 119 ? -26.140 -9.369 33.550 1.00 92.06 119 THR A N 1
ATOM 893 C CA . THR A 1 119 ? -25.750 -8.743 32.288 1.00 92.06 119 THR A CA 1
ATOM 894 C C . THR A 1 119 ? -24.274 -8.383 32.370 1.00 92.06 119 THR A C 1
ATOM 896 O O . THR A 1 119 ? -23.865 -7.632 33.260 1.00 92.06 119 THR A O 1
ATOM 899 N N . VAL A 1 120 ? -23.464 -8.917 31.461 1.00 91.69 120 VAL A N 1
ATOM 900 C CA . VAL A 1 120 ? -22.007 -8.754 31.454 1.00 91.69 120 VAL A CA 1
ATOM 901 C C . VAL A 1 120 ? -21.527 -8.073 30.177 1.00 91.69 120 VAL A C 1
ATOM 903 O O . VAL A 1 120 ? -22.120 -8.226 29.112 1.00 91.69 120 VAL A O 1
ATOM 906 N N . ARG A 1 121 ? -20.420 -7.334 30.276 1.00 90.56 121 ARG A N 1
ATOM 907 C CA . ARG A 1 121 ? -19.775 -6.669 29.141 1.00 90.56 121 ARG A CA 1
ATOM 908 C C . ARG A 1 121 ? -18.267 -6.857 29.182 1.00 90.56 121 ARG A C 1
ATOM 910 O O . ARG A 1 121 ? -17.643 -6.762 30.239 1.00 90.56 121 ARG A O 1
ATOM 917 N N . ASN A 1 122 ? -17.670 -7.060 28.014 1.00 88.88 122 ASN A N 1
ATOM 918 C CA . ASN A 1 122 ? -16.226 -7.012 27.843 1.00 88.88 122 ASN A CA 1
ATOM 919 C C . ASN A 1 122 ? -15.813 -5.631 27.325 1.00 88.88 122 ASN A C 1
ATOM 921 O O . ASN A 1 122 ? -15.921 -5.337 26.137 1.00 88.88 122 ASN A O 1
ATOM 925 N N . ASP A 1 123 ? -15.322 -4.773 28.220 1.00 82.75 123 ASP A N 1
ATOM 926 C CA . ASP A 1 123 ? -14.948 -3.397 27.869 1.00 82.75 123 ASP A CA 1
ATOM 927 C C . ASP A 1 123 ? -13.800 -3.328 26.849 1.00 82.75 123 ASP A C 1
ATOM 929 O O . ASP A 1 123 ? -13.706 -2.367 26.086 1.00 82.75 123 ASP A O 1
ATOM 933 N N . ALA A 1 124 ? -12.905 -4.321 26.826 1.00 82.94 124 ALA A N 1
ATOM 934 C CA . ALA A 1 124 ? -11.808 -4.358 25.863 1.00 82.94 124 ALA A CA 1
ATOM 935 C C . ALA A 1 124 ? -12.315 -4.706 24.459 1.00 82.94 124 ALA A C 1
ATOM 937 O O . ALA A 1 124 ? -11.894 -4.087 23.482 1.00 82.94 124 ALA A O 1
ATOM 938 N N . GLU A 1 125 ? -13.239 -5.660 24.361 1.00 83.44 125 GLU A N 1
ATOM 939 C CA . GLU A 1 125 ? -13.877 -6.023 23.096 1.00 83.44 125 GLU A CA 1
ATOM 940 C C . GLU A 1 125 ? -14.820 -4.928 22.600 1.00 83.44 125 GLU A C 1
ATOM 942 O O . GLU A 1 125 ? -14.766 -4.591 21.419 1.00 83.44 125 GLU A O 1
ATOM 947 N N . ALA A 1 126 ? -15.591 -4.298 23.491 1.00 80.31 126 ALA A N 1
ATOM 948 C CA . ALA A 1 126 ? -16.423 -3.144 23.160 1.00 80.31 126 ALA A CA 1
ATOM 949 C C . ALA A 1 126 ? -15.573 -1.993 22.595 1.00 80.31 126 ALA A C 1
ATOM 951 O O . ALA A 1 126 ? -15.823 -1.525 21.485 1.00 80.31 126 ALA A O 1
ATOM 952 N N . LYS A 1 127 ? -14.479 -1.619 23.276 1.00 82.88 127 LYS A N 1
ATOM 953 C CA . LYS A 1 127 ? -13.538 -0.600 22.775 1.00 82.88 127 LYS A CA 1
ATOM 954 C C . LYS A 1 127 ? -12.886 -0.994 21.453 1.00 82.88 127 LYS A C 1
ATOM 956 O O . LYS A 1 127 ? -12.679 -0.143 20.592 1.00 82.88 127 LYS A O 1
ATOM 961 N N . ALA A 1 128 ? -12.539 -2.267 21.271 1.00 84.31 128 ALA A N 1
ATOM 962 C CA . ALA A 1 128 ? -11.968 -2.744 20.015 1.00 84.31 128 ALA A CA 1
ATOM 963 C C . ALA A 1 128 ? -12.985 -2.687 18.862 1.00 84.31 128 ALA A C 1
ATOM 965 O O . ALA A 1 128 ? -12.613 -2.354 17.735 1.00 84.31 128 ALA A O 1
ATOM 966 N N . ALA A 1 129 ? -14.257 -2.987 19.134 1.00 82.88 129 ALA A N 1
ATOM 967 C CA . ALA A 1 129 ? -15.340 -2.896 18.164 1.00 82.88 129 ALA A CA 1
ATOM 968 C C . ALA A 1 129 ? -15.630 -1.439 17.776 1.00 82.88 129 ALA A C 1
ATOM 970 O O . ALA A 1 129 ? -15.676 -1.132 16.585 1.00 82.88 129 ALA A O 1
ATOM 971 N N . GLU A 1 130 ? -15.729 -0.540 18.759 1.00 81.88 130 GLU A N 1
ATOM 972 C CA . GLU A 1 130 ? -15.866 0.905 18.544 1.00 81.88 130 GLU A CA 1
ATOM 973 C C . GLU A 1 130 ? -14.701 1.457 17.718 1.00 81.88 130 GLU A C 1
ATOM 975 O O . GLU A 1 130 ? -14.918 2.127 16.708 1.00 81.88 130 GLU A O 1
ATOM 980 N N . LYS A 1 131 ? -13.460 1.104 18.080 1.00 83.31 131 LYS A N 1
ATOM 981 C CA . LYS A 1 131 ? -12.264 1.480 17.320 1.00 83.31 131 LYS A CA 1
ATOM 982 C C . LYS A 1 131 ? -12.339 0.994 15.877 1.00 83.31 131 LYS A C 1
ATOM 984 O O . LYS A 1 131 ? -12.102 1.765 14.955 1.00 83.31 131 LYS A O 1
ATOM 989 N N . LYS A 1 132 ? -12.682 -0.277 15.661 1.00 83.06 132 LYS A N 1
ATOM 990 C CA . LYS A 1 132 ? -12.802 -0.845 14.313 1.00 83.06 132 LYS A CA 1
ATOM 991 C C . LYS A 1 132 ? -13.860 -0.114 13.486 1.00 83.06 132 LYS A C 1
ATOM 993 O O . LYS A 1 132 ? -13.676 0.071 12.286 1.00 83.06 132 LYS A O 1
ATOM 998 N N . GLN A 1 133 ? -14.965 0.277 14.113 1.00 83.94 133 GLN A N 1
ATOM 999 C CA . GLN A 1 133 ? -16.012 1.044 13.453 1.00 83.94 133 GLN A CA 1
ATOM 1000 C C . GLN A 1 133 ? -15.545 2.466 13.115 1.00 83.94 133 GLN A C 1
ATOM 1002 O O . GLN A 1 133 ? -15.809 2.934 12.011 1.00 83.94 133 GLN A O 1
ATOM 1007 N N . ALA A 1 134 ? -14.817 3.124 14.020 1.00 82.62 134 ALA A N 1
ATOM 1008 C CA . ALA A 1 134 ? -14.230 4.440 13.786 1.00 82.62 134 ALA A CA 1
ATOM 1009 C C . ALA A 1 134 ? -13.161 4.417 12.680 1.00 82.62 134 ALA A C 1
ATOM 1011 O O . ALA A 1 134 ? -13.176 5.286 11.812 1.00 82.62 134 ALA A O 1
ATOM 1012 N N . ASP A 1 135 ? -12.286 3.405 12.669 1.00 83.75 135 ASP A N 1
ATOM 1013 C CA . ASP A 1 135 ? -11.295 3.190 11.608 1.00 83.75 135 ASP A CA 1
ATOM 1014 C C . ASP A 1 135 ? -11.998 3.024 10.249 1.00 83.75 135 ASP A C 1
ATOM 1016 O O . ASP A 1 135 ? -11.683 3.737 9.303 1.00 83.75 135 ASP A O 1
ATOM 1020 N N . ALA A 1 136 ? -13.011 2.154 10.165 1.00 86.88 136 ALA A N 1
ATOM 1021 C CA . ALA A 1 136 ? -13.750 1.918 8.923 1.00 86.88 136 ALA A CA 1
ATOM 1022 C C . ALA A 1 136 ? -14.523 3.157 8.432 1.00 86.88 136 ALA A C 1
ATOM 1024 O O . ALA A 1 136 ? -14.604 3.394 7.230 1.00 86.88 136 ALA A O 1
ATOM 1025 N N . ALA A 1 137 ? -15.095 3.947 9.346 1.00 85.94 137 ALA A N 1
ATOM 1026 C CA . ALA A 1 137 ? -15.768 5.196 8.995 1.00 85.94 137 ALA A CA 1
ATOM 1027 C C . ALA A 1 137 ? -14.776 6.253 8.483 1.00 85.94 137 ALA A C 1
ATOM 1029 O O . ALA A 1 137 ? -15.071 6.952 7.517 1.00 85.94 137 ALA A O 1
ATOM 1030 N N . ALA A 1 138 ? -13.596 6.345 9.101 1.00 88.44 138 ALA A N 1
ATOM 1031 C CA . ALA A 1 138 ? -12.544 7.258 8.674 1.00 88.44 138 ALA A CA 1
ATOM 1032 C C . ALA A 1 138 ? -11.953 6.867 7.309 1.00 88.44 138 ALA A C 1
ATOM 1034 O O . ALA A 1 138 ? -11.724 7.744 6.484 1.00 88.44 138 ALA A O 1
ATOM 1035 N N . GLU A 1 139 ? -11.756 5.572 7.047 1.00 90.00 139 GLU A N 1
ATOM 1036 C CA . GLU A 1 139 ? -11.352 5.079 5.722 1.00 90.00 139 GLU A CA 1
ATOM 1037 C C . GLU A 1 139 ? -12.403 5.417 4.658 1.00 90.00 139 GLU A C 1
ATOM 1039 O O . GLU A 1 139 ? -12.062 5.999 3.634 1.00 90.00 139 GLU A O 1
ATOM 1044 N N . ALA A 1 140 ? -13.686 5.148 4.923 1.00 91.62 140 ALA A N 1
ATOM 1045 C CA . ALA A 1 140 ? -14.760 5.456 3.977 1.00 91.62 140 ALA A CA 1
ATOM 1046 C C . ALA A 1 140 ? -14.846 6.957 3.645 1.00 91.62 140 ALA A C 1
ATOM 1048 O O . ALA A 1 140 ? -15.030 7.322 2.487 1.00 91.62 140 ALA A O 1
ATOM 1049 N N . MET A 1 141 ? -14.668 7.827 4.644 1.00 91.38 141 MET A N 1
ATOM 1050 C CA . MET A 1 141 ? -14.616 9.275 4.435 1.00 91.38 141 MET A CA 1
ATOM 1051 C C . MET A 1 141 ? -13.442 9.688 3.532 1.00 91.38 141 MET A C 1
ATOM 1053 O O . MET A 1 141 ? -13.610 10.547 2.672 1.00 91.38 141 MET A O 1
ATOM 1057 N N . LEU A 1 142 ? -12.262 9.084 3.708 1.00 93.50 142 LEU A N 1
ATOM 1058 C CA . LEU A 1 142 ? -11.086 9.377 2.881 1.00 93.50 142 LEU A CA 1
ATOM 1059 C C . LEU A 1 142 ? -11.238 8.857 1.447 1.00 93.50 142 LEU A C 1
ATOM 1061 O O . LEU A 1 142 ? -10.822 9.542 0.514 1.00 93.50 142 LEU A O 1
ATOM 1065 N N . ASP A 1 143 ? -11.862 7.692 1.264 1.00 93.81 143 ASP A N 1
ATOM 1066 C CA . ASP A 1 143 ? -12.190 7.152 -0.060 1.00 93.81 143 ASP A CA 1
ATOM 1067 C C . ASP A 1 143 ? -13.154 8.084 -0.817 1.00 93.81 143 ASP A C 1
ATOM 1069 O O . ASP A 1 143 ? -12.990 8.324 -2.013 1.00 93.81 143 ASP A O 1
ATOM 1073 N N . GLU A 1 144 ? -14.142 8.665 -0.126 1.00 94.25 144 GLU A N 1
ATOM 1074 C CA . GLU A 1 144 ? -15.071 9.643 -0.712 1.00 94.25 144 GLU A CA 1
ATOM 1075 C C . GLU A 1 144 ? -14.392 10.968 -1.097 1.00 94.25 144 GLU A C 1
ATOM 1077 O O . GLU A 1 144 ? -14.876 11.669 -1.988 1.00 94.25 144 GLU A O 1
ATOM 1082 N N . MET A 1 145 ? -13.262 11.306 -0.468 1.00 95.38 145 MET A N 1
ATOM 1083 C CA . MET A 1 145 ? -12.476 12.495 -0.801 1.00 95.38 145 MET A CA 1
ATOM 1084 C C . MET A 1 145 ? -11.601 12.308 -2.050 1.00 95.38 145 MET A C 1
ATOM 1086 O O . MET A 1 145 ? -11.074 13.300 -2.557 1.00 95.38 145 MET A O 1
ATOM 1090 N N . GLU A 1 146 ? -11.424 11.095 -2.585 1.00 94.75 146 GLU A N 1
ATOM 1091 C CA . GLU A 1 146 ? -10.561 10.869 -3.750 1.00 94.75 146 GLU A CA 1
ATOM 1092 C C . GLU A 1 146 ? -11.046 11.655 -4.987 1.00 94.75 146 GLU A C 1
ATOM 1094 O O . GLU A 1 146 ? -12.204 11.606 -5.402 1.00 94.75 146 GLU A O 1
ATOM 1099 N N . GLY A 1 147 ? -10.132 12.414 -5.593 1.00 94.31 147 GLY A N 1
ATOM 1100 C CA . GLY A 1 147 ? -10.391 13.280 -6.741 1.00 94.31 147 GLY A CA 1
ATOM 1101 C C . GLY A 1 147 ? -10.996 14.646 -6.401 1.00 94.31 147 GLY A C 1
ATOM 1102 O O . GLY A 1 147 ? -11.195 15.436 -7.328 1.00 94.31 147 GLY A O 1
ATOM 1103 N N . SER A 1 148 ? -11.274 14.933 -5.122 1.00 95.31 148 SER A N 1
ATOM 1104 C CA . SER A 1 148 ? -11.734 16.247 -4.646 1.00 95.31 148 SER A CA 1
ATOM 1105 C C . SER A 1 148 ? -10.580 17.257 -4.498 1.00 95.31 148 SER A C 1
ATOM 1107 O O . SER A 1 148 ? -9.414 16.842 -4.428 1.00 95.31 148 SER A O 1
ATOM 1109 N N . PRO A 1 149 ? -10.865 18.577 -4.449 1.00 95.44 149 PRO A N 1
ATOM 1110 C CA . PRO A 1 149 ? -9.861 19.595 -4.151 1.00 95.44 149 PRO A CA 1
ATOM 1111 C C . PRO A 1 149 ? -9.210 19.348 -2.790 1.00 95.44 149 PRO A C 1
ATOM 1113 O O . PRO A 1 149 ? -9.875 19.284 -1.757 1.00 95.44 149 PRO A O 1
ATOM 1116 N N . ALA A 1 150 ? -7.887 19.230 -2.776 1.00 95.06 150 ALA A N 1
ATOM 1117 C CA . ALA A 1 150 ? -7.165 18.812 -1.585 1.00 95.06 150 ALA A CA 1
ATOM 1118 C C . ALA A 1 150 ? -7.247 19.848 -0.445 1.00 95.06 150 ALA A C 1
ATOM 1120 O O . ALA A 1 150 ? -7.244 19.464 0.721 1.00 95.06 150 ALA A O 1
ATOM 1121 N N . ALA A 1 151 ? -7.382 21.139 -0.771 1.00 93.38 151 ALA A N 1
ATOM 1122 C CA . ALA A 1 151 ? -7.628 22.204 0.205 1.00 93.38 151 ALA A CA 1
ATOM 1123 C C . ALA A 1 151 ? -8.947 21.995 0.974 1.00 93.38 151 ALA A C 1
ATOM 1125 O O . ALA A 1 151 ? -8.975 22.076 2.199 1.00 93.38 151 ALA A O 1
ATOM 1126 N N . GLU A 1 152 ? -10.026 21.636 0.270 1.00 92.75 152 GLU A N 1
ATOM 1127 C CA . GLU A 1 152 ? -11.329 21.366 0.891 1.00 92.75 152 GLU A CA 1
ATOM 1128 C C . GLU A 1 152 ? -11.277 20.116 1.778 1.00 92.75 152 GLU A C 1
ATOM 1130 O O . GLU A 1 152 ? -11.801 20.117 2.893 1.00 92.75 152 GLU A O 1
ATOM 1135 N N . ALA A 1 153 ? -10.598 19.062 1.314 1.00 95.00 153 ALA A N 1
ATOM 1136 C CA . ALA A 1 153 ? -10.386 17.854 2.105 1.00 95.00 153 ALA A CA 1
ATOM 1137 C C . ALA A 1 153 ? -9.559 18.137 3.371 1.00 95.00 153 ALA A C 1
ATOM 1139 O O . ALA A 1 153 ? -9.897 17.652 4.451 1.00 95.00 153 ALA A O 1
ATOM 1140 N N . TYR A 1 154 ? -8.504 18.950 3.261 1.00 93.88 154 TYR A N 1
ATOM 1141 C CA . TYR A 1 154 ? -7.676 19.364 4.394 1.00 93.88 154 TYR A CA 1
ATOM 1142 C C . TYR A 1 154 ? -8.501 20.096 5.463 1.00 93.88 154 TYR A C 1
ATOM 1144 O O . TYR A 1 154 ? -8.411 19.764 6.650 1.00 93.88 154 TYR A O 1
ATOM 1152 N N . ASP A 1 155 ? -9.335 21.052 5.049 1.00 93.50 155 ASP A N 1
ATOM 1153 C CA . ASP A 1 155 ? -10.190 21.820 5.956 1.00 93.50 155 ASP A CA 1
ATOM 1154 C C . ASP A 1 155 ? -11.247 20.933 6.627 1.00 93.50 155 ASP A C 1
ATOM 1156 O O . ASP A 1 155 ? -11.438 21.012 7.844 1.00 93.50 155 ASP A O 1
ATOM 1160 N N . ALA A 1 156 ? -11.889 20.042 5.865 1.00 94.25 156 ALA A N 1
ATOM 1161 C CA . ALA A 1 156 ? -12.875 19.098 6.389 1.00 94.25 156 ALA A CA 1
ATOM 1162 C C . ALA A 1 156 ? -12.263 18.158 7.442 1.00 94.25 156 ALA A C 1
ATOM 1164 O O . ALA A 1 156 ? -12.785 18.030 8.550 1.00 94.25 156 ALA A O 1
ATOM 1165 N N . LEU A 1 157 ? -11.107 17.561 7.140 1.00 94.12 157 LEU A N 1
ATOM 1166 C CA . LEU A 1 157 ? -10.398 16.670 8.060 1.00 94.12 157 LEU A CA 1
ATOM 1167 C C . LEU A 1 157 ? -9.941 17.401 9.328 1.00 94.12 157 LEU A C 1
ATOM 1169 O O . LEU A 1 157 ? -10.087 16.880 10.436 1.00 94.12 157 LEU A O 1
ATOM 1173 N N . THR A 1 158 ? -9.424 18.621 9.184 1.00 94.25 158 THR A N 1
ATOM 1174 C CA . THR A 1 158 ? -9.007 19.443 10.327 1.00 94.25 158 THR A CA 1
ATOM 1175 C C . THR A 1 158 ? -10.207 19.821 11.200 1.00 94.25 158 THR A C 1
ATOM 1177 O O . THR A 1 158 ? -10.119 19.756 12.428 1.00 94.25 158 THR A O 1
ATOM 1180 N N . SER A 1 159 ? -11.350 20.151 10.587 1.00 94.38 159 SER A N 1
ATOM 1181 C CA . SER A 1 159 ? -12.616 20.406 11.289 1.00 94.38 159 SER A CA 1
ATOM 1182 C C . SER A 1 159 ? -13.087 19.187 12.093 1.00 94.38 159 SER A C 1
ATOM 1184 O O . SER A 1 159 ? -13.581 19.339 13.211 1.00 94.38 159 SER A O 1
ATOM 1186 N N . ASP A 1 160 ? -12.851 17.977 11.583 1.00 92.25 160 ASP A N 1
ATOM 1187 C CA . ASP A 1 160 ? -13.143 16.705 12.261 1.00 92.25 160 ASP A CA 1
ATOM 1188 C C . ASP A 1 160 ? -12.078 16.292 13.303 1.00 92.25 160 ASP A C 1
ATOM 1190 O O . ASP A 1 160 ? -12.112 15.186 13.870 1.00 92.25 160 ASP A O 1
ATOM 1194 N N . GLY A 1 161 ? -11.133 17.195 13.582 1.00 94.38 161 GLY A N 1
ATOM 1195 C CA . GLY A 1 161 ? -10.110 17.066 14.613 1.00 94.38 161 GLY A CA 1
ATOM 1196 C C . GLY A 1 161 ? -8.872 16.284 14.185 1.00 94.38 161 GLY A C 1
ATOM 1197 O O . GLY A 1 161 ? -8.088 15.899 15.054 1.00 94.38 161 GLY A O 1
ATOM 1198 N N . TYR A 1 162 ? -8.686 16.023 12.887 1.00 95.25 162 TYR A N 1
ATOM 1199 C CA . TYR A 1 162 ? -7.480 15.368 12.390 1.00 95.25 162 TYR A CA 1
ATOM 1200 C C . TYR A 1 162 ? -6.293 16.331 12.311 1.00 95.25 162 TYR A C 1
ATOM 1202 O O . TYR A 1 162 ? -6.399 17.463 11.853 1.00 95.25 162 TYR A O 1
ATOM 1210 N N . SER A 1 163 ? -5.122 15.836 12.704 1.00 95.62 163 SER A N 1
ATOM 1211 C CA . SER A 1 163 ? -3.835 16.372 12.274 1.00 95.62 163 SER A CA 1
ATOM 1212 C C . SER A 1 163 ? -3.528 15.801 10.891 1.00 95.62 163 SER A C 1
ATOM 1214 O O . SER A 1 163 ? -3.317 14.590 10.759 1.00 95.62 163 SER A O 1
ATOM 1216 N N . VAL A 1 164 ? -3.517 16.671 9.884 1.00 95.50 164 VAL A N 1
ATOM 1217 C CA . VAL A 1 164 ? -3.371 16.299 8.474 1.00 95.50 164 VAL A CA 1
ATOM 1218 C C . VAL A 1 164 ? -1.967 16.639 7.984 1.00 95.50 164 VAL A C 1
ATOM 1220 O O . VAL A 1 164 ? -1.509 17.768 8.136 1.00 95.50 164 VAL A O 1
ATOM 1223 N N . GLU A 1 165 ? -1.292 15.658 7.396 1.00 95.69 165 GLU A N 1
ATOM 1224 C CA . GLU A 1 165 ? -0.068 15.845 6.612 1.00 95.69 165 GLU A CA 1
ATOM 1225 C C . GLU A 1 165 ? -0.409 15.685 5.127 1.00 95.69 165 GLU A C 1
ATOM 1227 O O . GLU A 1 165 ? -1.242 14.854 4.764 1.00 95.69 165 GLU A O 1
ATOM 1232 N N . VAL A 1 166 ? 0.211 16.477 4.258 1.00 95.88 166 VAL A N 1
ATOM 1233 C CA . VAL A 1 166 ? -0.086 16.481 2.823 1.00 95.88 166 VAL A CA 1
ATOM 1234 C C . VAL A 1 166 ? 1.182 16.156 2.054 1.00 95.88 166 VAL A C 1
ATOM 1236 O O . VAL A 1 166 ? 2.097 16.971 1.996 1.00 95.88 166 VAL A O 1
ATOM 1239 N N . LEU A 1 167 ? 1.233 14.986 1.419 1.00 96.88 167 LEU A N 1
ATOM 1240 C CA . LEU A 1 167 ? 2.390 14.570 0.626 1.00 96.88 167 LEU A CA 1
ATOM 1241 C C . LEU A 1 167 ? 2.028 14.408 -0.844 1.00 96.88 167 LEU A C 1
ATOM 1243 O O . LEU A 1 167 ? 0.967 13.893 -1.183 1.00 96.88 167 LEU A O 1
ATOM 1247 N N . HIS A 1 168 ? 2.944 14.747 -1.744 1.00 96.00 168 HIS A N 1
ATOM 1248 C CA . HIS A 1 168 ? 2.775 14.406 -3.150 1.00 96.00 168 HIS A CA 1
ATOM 1249 C C . HIS A 1 168 ? 2.817 12.886 -3.359 1.00 96.00 168 HIS A C 1
ATOM 1251 O O . HIS A 1 168 ? 3.698 12.192 -2.841 1.00 96.00 168 HIS A O 1
ATOM 1257 N N . ALA A 1 169 ? 1.886 12.364 -4.160 1.00 94.81 169 ALA A N 1
ATOM 1258 C CA . ALA A 1 169 ? 1.632 10.933 -4.311 1.00 94.81 169 ALA A CA 1
ATOM 1259 C C . ALA A 1 169 ? 2.874 10.123 -4.717 1.00 94.81 169 ALA A C 1
ATOM 1261 O O . ALA A 1 169 ? 3.067 9.003 -4.233 1.00 94.81 169 ALA A O 1
ATOM 1262 N N . VAL A 1 170 ? 3.721 10.699 -5.581 1.00 92.56 170 VAL A N 1
ATOM 1263 C CA . VAL A 1 170 ? 4.904 10.033 -6.149 1.00 92.56 170 VAL A CA 1
ATOM 1264 C C . VAL A 1 170 ? 6.191 10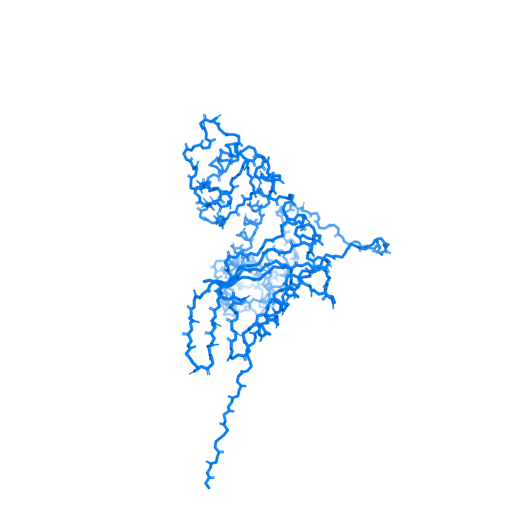.427 -5.431 1.00 92.56 170 VAL A C 1
ATOM 1266 O O . VAL A 1 170 ? 6.912 9.559 -4.949 1.00 92.56 170 VAL A O 1
ATOM 1269 N N . SER A 1 171 ? 6.496 11.726 -5.362 1.00 93.88 171 SER A N 1
ATOM 1270 C CA . SER A 1 171 ? 7.776 12.209 -4.814 1.00 93.88 171 SER A CA 1
ATOM 1271 C C . SER A 1 171 ? 7.838 12.160 -3.291 1.00 93.88 171 SER A C 1
ATOM 1273 O O . SER A 1 171 ? 8.931 12.270 -2.740 1.00 93.88 171 SER A O 1
ATOM 1275 N N . LYS A 1 172 ? 6.687 12.012 -2.618 1.00 94.44 172 LYS A N 1
ATOM 1276 C CA . LYS A 1 172 ? 6.553 12.069 -1.154 1.00 94.44 172 LYS A CA 1
ATOM 1277 C C . LYS A 1 172 ? 7.035 13.387 -0.538 1.00 94.44 172 LYS A C 1
ATOM 1279 O O . LYS A 1 172 ? 7.285 13.447 0.659 1.00 94.44 172 LYS A O 1
ATOM 1284 N N . GLN A 1 173 ? 7.167 14.435 -1.349 1.00 93.56 173 GLN A N 1
ATOM 1285 C CA . GLN A 1 173 ? 7.466 15.779 -0.868 1.00 93.56 173 GLN A CA 1
ATOM 1286 C C . GLN A 1 173 ? 6.250 16.345 -0.129 1.00 93.56 173 GLN A C 1
ATOM 1288 O O . GLN A 1 173 ? 5.119 16.111 -0.550 1.00 93.56 173 GLN A O 1
ATOM 1293 N N . ASP A 1 174 ? 6.503 17.071 0.956 1.00 93.69 174 ASP A N 1
ATOM 1294 C CA . ASP A 1 174 ? 5.481 17.718 1.779 1.00 93.69 174 ASP A CA 1
ATOM 1295 C C . ASP A 1 174 ? 4.992 19.019 1.130 1.00 93.69 174 ASP A C 1
ATOM 1297 O O . ASP A 1 174 ? 5.797 19.861 0.729 1.00 93.69 174 ASP A O 1
ATOM 1301 N N . TYR A 1 175 ? 3.671 19.153 1.026 1.00 91.75 175 TYR A N 1
ATOM 1302 C CA . TYR A 1 175 ? 2.954 20.301 0.466 1.00 91.75 175 TYR A CA 1
ATOM 1303 C C . TYR A 1 175 ? 1.934 20.893 1.452 1.00 91.75 175 TYR A C 1
ATOM 1305 O O . TYR A 1 175 ? 1.081 21.694 1.062 1.00 91.75 175 TYR A O 1
ATOM 1313 N N . SER A 1 176 ? 2.019 20.547 2.741 1.00 88.81 176 SER A N 1
ATOM 1314 C CA . SER A 1 176 ? 1.056 20.964 3.773 1.00 88.81 176 SER A CA 1
ATOM 1315 C C . SER A 1 176 ? 0.910 22.487 3.881 1.00 88.81 176 SER A C 1
ATOM 1317 O O . SER A 1 176 ? -0.166 22.986 4.195 1.00 88.81 176 SER A O 1
ATOM 1319 N N . SER A 1 177 ? 1.967 23.250 3.581 1.00 85.62 177 SER A N 1
ATOM 1320 C CA . SER A 1 177 ? 1.943 24.721 3.582 1.00 85.62 177 SER A CA 1
ATOM 1321 C C . SER A 1 177 ? 1.466 25.358 2.274 1.00 85.62 177 SER A C 1
ATOM 1323 O O . SER A 1 177 ? 1.159 26.548 2.259 1.00 85.62 177 SER A O 1
ATOM 1325 N N . GLU A 1 178 ? 1.439 24.607 1.174 1.00 83.56 178 GLU A N 1
ATOM 1326 C CA . GLU A 1 178 ? 1.225 25.135 -0.182 1.00 83.56 178 GLU A CA 1
ATOM 1327 C C . GLU A 1 178 ? -0.173 24.826 -0.725 1.00 83.56 178 GLU A C 1
ATOM 1329 O O . GLU A 1 178 ? -0.647 25.476 -1.650 1.00 83.56 178 GLU A O 1
ATOM 1334 N N . ILE A 1 179 ? -0.876 23.869 -0.123 1.00 82.94 179 ILE A N 1
ATOM 1335 C CA . ILE A 1 179 ? -2.184 23.409 -0.598 1.00 82.94 179 ILE A CA 1
ATOM 1336 C C . ILE A 1 179 ? -3.261 24.509 -0.634 1.00 82.94 179 ILE A C 1
ATOM 1338 O O . ILE A 1 179 ? -4.149 24.474 -1.481 1.00 82.94 179 ILE A O 1
ATOM 1342 N N . ASN A 1 180 ? -3.137 25.521 0.230 1.00 77.69 180 ASN A N 1
ATOM 1343 C CA . ASN A 1 180 ? -4.093 26.623 0.373 1.00 77.69 180 ASN A CA 1
ATOM 1344 C C . ASN A 1 180 ? -3.656 27.919 -0.332 1.00 77.69 180 ASN A C 1
ATOM 1346 O O . ASN A 1 180 ? -4.325 28.943 -0.199 1.00 77.69 180 ASN A O 1
ATOM 1350 N N . THR A 1 181 ? -2.538 27.917 -1.068 1.00 79.75 181 THR A N 1
ATOM 1351 C CA . THR A 1 181 ? -2.048 29.130 -1.753 1.00 79.75 181 THR A CA 1
ATOM 1352 C C . THR A 1 181 ? -2.816 29.427 -3.042 1.00 79.75 181 THR A C 1
ATOM 1354 O O . THR A 1 181 ? -2.784 30.556 -3.527 1.00 79.75 181 THR A O 1
ATOM 13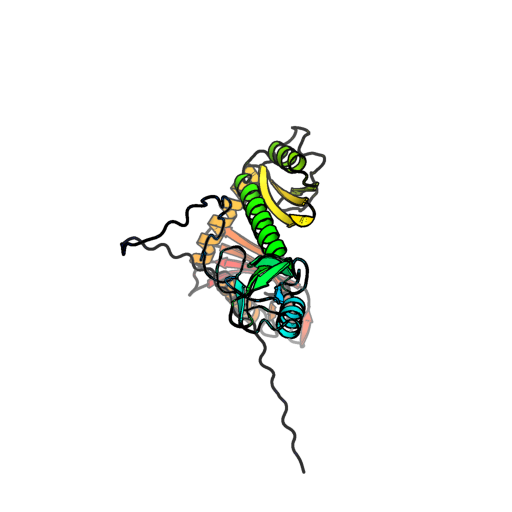57 N N . GLY A 1 182 ? -3.525 28.433 -3.593 1.00 72.81 182 GLY A N 1
ATOM 1358 C CA . GLY A 1 182 ? -4.286 28.553 -4.840 1.00 72.81 182 GLY A CA 1
ATOM 1359 C C . GLY A 1 182 ? -3.422 28.595 -6.106 1.00 72.81 182 GLY A C 1
ATOM 1360 O O . GLY A 1 182 ? -3.955 28.793 -7.195 1.00 72.81 182 GLY A O 1
ATOM 1361 N N . GLU A 1 183 ? -2.104 28.405 -5.991 1.00 78.62 183 GLU A N 1
ATOM 1362 C CA . GLU A 1 183 ? -1.182 28.416 -7.137 1.00 78.62 183 GLU A CA 1
ATOM 1363 C C . GLU A 1 183 ? -1.281 27.143 -7.988 1.00 78.62 183 GLU A C 1
ATOM 1365 O O . GLU A 1 183 ? -0.994 27.163 -9.183 1.00 78.62 183 GLU A O 1
ATOM 1370 N N . THR A 1 184 ? -1.683 26.029 -7.376 1.00 84.00 184 THR A N 1
ATOM 1371 C CA . THR A 1 184 ? -1.827 24.724 -8.027 1.00 84.00 184 THR A CA 1
ATOM 1372 C C . THR A 1 184 ? -3.128 24.069 -7.585 1.00 84.00 184 THR A C 1
ATOM 1374 O O . THR A 1 184 ? -3.443 24.030 -6.397 1.00 84.00 184 THR A O 1
ATOM 1377 N N . GLU A 1 185 ? -3.875 23.524 -8.544 1.00 89.69 185 GLU A N 1
ATOM 1378 C CA . GLU A 1 185 ? -5.062 22.713 -8.272 1.00 89.69 185 GLU A CA 1
ATOM 1379 C C . GLU A 1 185 ? -4.632 21.300 -7.853 1.00 89.69 185 GLU A C 1
ATOM 1381 O O . GLU A 1 185 ? -4.479 20.387 -8.671 1.00 89.69 185 GLU A O 1
ATOM 1386 N N . TRP A 1 186 ? -4.379 21.145 -6.557 1.00 95.06 186 TRP A N 1
ATOM 1387 C CA . TRP A 1 186 ? -4.098 19.855 -5.945 1.00 95.06 186 TRP A CA 1
ATOM 1388 C C . TRP A 1 186 ? -5.390 19.071 -5.746 1.00 95.06 186 TRP A C 1
ATOM 1390 O O . TRP A 1 186 ? -6.346 19.573 -5.154 1.00 95.06 186 TRP A O 1
ATOM 1400 N N . LEU A 1 187 ? -5.395 17.821 -6.196 1.00 96.12 187 LEU A N 1
ATOM 1401 C CA . LEU A 1 187 ? -6.477 16.877 -5.956 1.00 96.12 187 LEU A CA 1
ATOM 1402 C C . LEU A 1 187 ? -6.004 15.782 -5.007 1.00 96.12 187 LEU A C 1
ATOM 1404 O O . LEU A 1 187 ? -4.852 15.342 -5.068 1.00 96.12 187 LEU A O 1
ATOM 1408 N N . VAL A 1 188 ? -6.907 15.309 -4.153 1.00 97.12 188 VAL A N 1
ATOM 1409 C CA . VAL A 1 188 ? -6.665 14.105 -3.355 1.00 97.12 188 VAL A CA 1
ATOM 1410 C C . VAL A 1 188 ? -6.559 12.914 -4.306 1.00 97.12 188 VAL A C 1
ATOM 1412 O O . VAL A 1 188 ? -7.418 12.696 -5.154 1.00 97.12 188 VAL A O 1
ATOM 1415 N N . SER A 1 189 ? -5.497 12.135 -4.174 1.00 96.31 189 SER A N 1
ATOM 1416 C CA . SER A 1 189 ? -5.213 10.945 -4.988 1.00 96.31 189 SER A CA 1
ATOM 1417 C C . SER A 1 189 ? -5.128 9.659 -4.160 1.00 96.31 189 SER A C 1
ATOM 1419 O O . SER A 1 189 ? -4.758 8.607 -4.680 1.00 96.31 189 SER A O 1
ATOM 1421 N N . GLY A 1 190 ? -5.408 9.767 -2.861 1.00 96.00 190 GLY A N 1
ATOM 1422 C CA . GLY A 1 190 ? -5.388 8.685 -1.885 1.00 96.00 190 GLY A CA 1
ATOM 1423 C C . GLY A 1 190 ? -4.913 9.176 -0.519 1.00 96.00 190 GLY A C 1
ATOM 1424 O O . GLY A 1 190 ? -4.808 10.378 -0.269 1.00 96.00 190 GLY A O 1
ATOM 1425 N N . TYR A 1 191 ? -4.574 8.234 0.355 1.00 95.50 191 TYR A N 1
ATOM 1426 C CA . TYR A 1 191 ? -4.012 8.495 1.676 1.00 95.50 191 TYR A CA 1
ATOM 1427 C C . TYR A 1 191 ? -2.926 7.467 2.016 1.00 95.50 191 TYR A C 1
ATOM 1429 O O . TYR A 1 191 ? -2.875 6.373 1.451 1.00 95.50 191 TYR A O 1
ATOM 1437 N N . ASP A 1 192 ? -2.040 7.832 2.933 1.00 93.75 192 ASP A N 1
ATOM 1438 C CA . ASP A 1 192 ? -0.986 6.985 3.483 1.00 93.75 192 ASP A CA 1
ATOM 1439 C C . ASP A 1 192 ? -1.003 7.155 5.007 1.00 93.75 192 ASP A C 1
ATOM 1441 O O . ASP A 1 192 ? -1.075 8.264 5.514 1.00 93.75 192 ASP A O 1
ATOM 1445 N N . GLY A 1 193 ? -1.020 6.070 5.775 1.00 86.75 193 GLY A N 1
ATOM 1446 C CA . GLY A 1 193 ? -1.016 6.165 7.240 1.00 86.75 193 GLY A CA 1
ATOM 1447 C C . GLY A 1 193 ? -2.222 6.890 7.871 1.00 86.75 193 GLY A C 1
ATOM 1448 O O . GLY A 1 193 ? -2.113 8.018 8.348 1.00 86.75 193 GLY A O 1
ATOM 1449 N N . LEU A 1 194 ? -3.352 6.189 8.004 1.00 92.06 194 LEU A N 1
ATOM 1450 C CA . LEU A 1 194 ? -4.464 6.600 8.871 1.00 92.06 194 LEU A CA 1
ATOM 1451 C C . LEU A 1 194 ? -4.266 6.078 10.304 1.00 92.06 194 LEU A C 1
ATOM 1453 O O . LEU A 1 194 ? -3.967 4.905 10.533 1.00 92.06 194 LEU A O 1
ATOM 1457 N N . ASN A 1 195 ? -4.487 6.944 11.290 1.00 90.38 195 ASN A N 1
ATOM 1458 C CA . ASN A 1 195 ? -4.614 6.577 12.695 1.00 90.38 195 ASN A CA 1
ATOM 1459 C C . ASN A 1 195 ? -5.844 7.271 13.295 1.00 90.38 195 ASN A C 1
ATOM 1461 O O . ASN A 1 195 ? -5.750 8.428 13.710 1.00 90.38 195 ASN A O 1
ATOM 1465 N N . ALA A 1 196 ? -6.988 6.579 13.340 1.00 87.25 196 ALA A N 1
ATOM 1466 C CA . ALA A 1 196 ? -8.231 7.175 13.826 1.00 87.25 196 ALA A CA 1
ATOM 1467 C C . ALA A 1 196 ? -8.180 7.491 15.331 1.00 87.25 196 ALA A C 1
ATOM 1469 O O . ALA A 1 196 ? -8.633 8.563 15.728 1.00 87.25 196 ALA A O 1
ATOM 1470 N N . ASP A 1 197 ? -7.548 6.635 16.148 1.00 84.75 197 ASP A N 1
ATOM 1471 C CA . ASP A 1 197 ? -7.391 6.850 17.600 1.00 84.75 197 ASP A CA 1
ATOM 1472 C C . ASP A 1 197 ? -6.668 8.162 17.921 1.00 84.75 197 ASP A C 1
ATOM 1474 O O . ASP A 1 197 ? -7.056 8.910 18.815 1.00 84.75 197 ASP A O 1
ATOM 1478 N N . LYS A 1 198 ? -5.571 8.426 17.203 1.00 90.00 198 LYS A N 1
ATOM 1479 C CA . LYS A 1 198 ? -4.746 9.628 17.379 1.00 90.00 198 LYS A CA 1
ATOM 1480 C C . LYS A 1 198 ? -5.194 10.776 16.489 1.00 90.00 198 LYS A C 1
ATOM 1482 O O . LYS A 1 198 ? -4.531 11.810 16.509 1.00 90.00 198 LYS A O 1
ATOM 1487 N N . LYS A 1 199 ? -6.248 10.572 15.692 1.00 93.38 199 LYS A N 1
ATOM 1488 C CA . LYS A 1 199 ? -6.738 11.528 14.702 1.00 93.38 199 LYS A CA 1
ATOM 1489 C C . LYS A 1 199 ? -5.601 12.068 13.833 1.00 93.38 199 LYS A C 1
ATOM 1491 O O . LYS A 1 199 ? -5.368 13.267 13.763 1.00 93.38 199 LYS A O 1
ATOM 1496 N N . ARG A 1 200 ? -4.838 11.175 13.199 1.00 94.94 200 ARG A N 1
ATOM 1497 C CA . ARG A 1 200 ? -3.778 11.553 12.249 1.00 94.94 200 ARG A CA 1
ATOM 1498 C C . ARG A 1 200 ? -3.994 10.891 10.907 1.00 94.94 200 ARG A C 1
ATOM 1500 O O . ARG A 1 200 ? -4.361 9.718 10.867 1.00 94.94 200 ARG A O 1
ATOM 1507 N N . VAL A 1 201 ? -3.733 11.630 9.841 1.00 96.62 201 VAL A N 1
ATOM 1508 C CA . VAL A 1 201 ? -3.812 11.123 8.473 1.00 96.62 201 VAL A CA 1
ATOM 1509 C C . VAL A 1 201 ? -2.803 11.850 7.595 1.00 96.62 201 VAL A C 1
ATOM 1511 O O . VAL A 1 201 ? -2.643 13.063 7.729 1.00 96.62 201 VAL A O 1
ATOM 1514 N N . THR A 1 202 ? -2.154 11.123 6.688 1.00 97.19 202 THR A N 1
ATOM 1515 C CA . THR A 1 202 ? -1.409 11.730 5.585 1.00 97.19 202 THR A CA 1
ATOM 1516 C C . THR A 1 202 ? -2.223 11.576 4.303 1.00 97.19 202 THR A C 1
ATOM 1518 O O . THR A 1 202 ? -2.471 10.461 3.845 1.00 97.19 202 THR A O 1
ATOM 1521 N N . ILE A 1 203 ? -2.678 12.681 3.716 1.00 97.00 203 ILE A N 1
ATOM 1522 C CA . ILE A 1 203 ? -3.345 12.664 2.410 1.00 97.00 203 ILE A CA 1
ATOM 1523 C C . ILE A 1 203 ? -2.297 12.737 1.300 1.00 97.00 203 ILE A C 1
ATOM 1525 O O . ILE A 1 203 ? -1.297 13.450 1.405 1.00 97.00 203 ILE A O 1
ATOM 1529 N N . LEU A 1 204 ? -2.518 11.977 0.230 1.00 97.56 204 LEU A N 1
ATOM 1530 C CA . LEU A 1 204 ? -1.660 11.983 -0.945 1.00 97.56 204 LEU A CA 1
ATOM 1531 C C . LEU A 1 204 ? -2.272 12.869 -2.017 1.00 97.56 204 LEU A C 1
ATOM 1533 O O . LEU A 1 204 ? -3.381 12.605 -2.477 1.00 97.56 204 LEU A O 1
ATOM 1537 N N . VAL A 1 205 ? -1.534 13.872 -2.473 1.00 96.56 205 VAL A N 1
ATOM 1538 C CA . VAL A 1 205 ? -2.005 14.825 -3.479 1.00 96.56 205 VAL A CA 1
ATOM 1539 C C . VAL A 1 205 ? -1.260 14.685 -4.791 1.00 96.56 205 VAL A C 1
ATOM 1541 O O . VAL A 1 205 ? -0.094 14.292 -4.838 1.00 96.56 205 VAL A O 1
ATOM 1544 N N . ASP A 1 206 ? -1.950 15.002 -5.873 1.00 96.00 206 ASP A N 1
ATOM 1545 C CA . ASP A 1 206 ? -1.386 15.065 -7.213 1.00 96.00 206 ASP A CA 1
ATOM 1546 C C . ASP A 1 206 ? -2.227 16.042 -8.048 1.00 96.00 206 ASP A C 1
ATOM 1548 O O . ASP A 1 206 ? -3.345 16.412 -7.683 1.00 96.00 206 ASP A O 1
ATOM 1552 N N . THR A 1 207 ? -1.684 16.489 -9.168 1.00 95.12 207 THR A N 1
ATOM 1553 C CA . THR A 1 207 ? -2.439 17.284 -10.140 1.00 95.12 207 THR A CA 1
ATOM 1554 C C . THR A 1 207 ? -3.365 16.377 -10.946 1.00 95.12 207 THR A C 1
ATOM 1556 O O . THR A 1 207 ? -3.074 15.192 -11.131 1.00 95.12 207 THR A O 1
ATOM 1559 N N . ARG A 1 208 ? -4.446 16.925 -11.523 1.00 94.88 208 ARG A N 1
ATOM 1560 C CA . ARG A 1 208 ? -5.313 16.165 -12.447 1.00 94.88 208 ARG A CA 1
ATOM 1561 C C . ARG A 1 208 ? -4.504 15.479 -13.554 1.00 94.88 208 ARG A C 1
ATOM 1563 O O . ARG A 1 208 ? -4.682 14.290 -13.791 1.00 94.88 208 ARG A O 1
ATOM 1570 N N . GLY A 1 209 ? -3.570 16.206 -14.172 1.00 95.19 209 GLY A N 1
ATOM 1571 C CA . GLY A 1 209 ? -2.708 15.663 -15.223 1.00 95.19 209 GLY A CA 1
ATOM 1572 C C . GLY A 1 209 ? -1.805 14.523 -14.740 1.00 95.19 209 GLY A C 1
ATOM 1573 O O . GLY A 1 209 ? -1.652 13.529 -15.446 1.00 95.19 209 GLY A O 1
ATOM 1574 N N . GLY A 1 210 ? -1.244 14.628 -13.532 1.00 94.19 210 GLY A N 1
ATOM 1575 C CA . GLY A 1 210 ? -0.446 13.558 -12.927 1.00 94.19 210 GLY A CA 1
ATOM 1576 C C . GLY A 1 210 ? -1.268 12.301 -12.633 1.00 94.19 210 GLY A C 1
ATOM 1577 O O . GLY A 1 210 ? -0.840 11.194 -12.969 1.00 94.19 210 GLY A O 1
ATOM 1578 N N . ILE A 1 211 ? -2.484 12.466 -12.103 1.00 94.25 211 ILE A N 1
ATOM 1579 C CA . ILE A 1 211 ? -3.433 11.367 -11.862 1.00 94.25 211 ILE A CA 1
ATOM 1580 C C . ILE A 1 211 ? -3.786 10.663 -13.175 1.00 94.25 211 ILE A C 1
ATOM 1582 O O . ILE A 1 211 ? -3.637 9.443 -13.278 1.00 94.25 211 ILE A O 1
ATOM 1586 N N . ASP A 1 212 ? -4.192 11.424 -14.191 1.00 94.06 212 ASP A N 1
ATOM 1587 C CA . ASP A 1 212 ? -4.598 10.885 -15.491 1.00 94.06 212 ASP A CA 1
ATOM 1588 C C . ASP A 1 212 ? -3.432 10.163 -16.181 1.00 94.06 212 ASP A C 1
ATOM 1590 O O . ASP A 1 212 ? -3.600 9.065 -16.718 1.00 94.06 212 ASP A O 1
ATOM 1594 N N . GLN A 1 213 ? -2.219 10.720 -16.103 1.00 93.62 213 GLN A N 1
ATOM 1595 C CA . GLN A 1 213 ? -1.021 10.087 -16.649 1.00 93.62 213 GLN A CA 1
ATOM 1596 C C . GLN A 1 213 ? -0.685 8.779 -15.925 1.00 93.62 213 GLN A C 1
ATOM 1598 O O . GLN A 1 213 ? -0.347 7.787 -16.574 1.00 93.62 213 GLN A O 1
ATOM 1603 N N . ARG A 1 214 ? -0.780 8.734 -14.590 1.00 92.31 214 ARG A N 1
ATOM 1604 C CA . ARG A 1 214 ? -0.559 7.494 -13.828 1.00 92.31 214 ARG A CA 1
ATOM 1605 C C . ARG A 1 214 ? -1.608 6.440 -14.160 1.00 92.31 214 ARG A C 1
ATOM 1607 O O . ARG A 1 214 ? -1.245 5.278 -14.328 1.00 92.31 214 ARG A O 1
ATOM 1614 N N . ALA A 1 215 ? -2.872 6.836 -14.302 1.00 92.69 215 ALA A N 1
ATOM 1615 C CA . ALA A 1 215 ? -3.948 5.944 -14.720 1.00 92.69 215 ALA A CA 1
ATOM 1616 C C . ALA A 1 215 ? -3.707 5.391 -16.136 1.00 92.69 215 ALA A C 1
ATOM 1618 O O . ALA A 1 215 ? -3.820 4.183 -16.348 1.00 92.69 215 ALA A O 1
ATOM 1619 N N . ALA A 1 216 ? -3.291 6.239 -17.083 1.00 93.06 216 ALA A N 1
ATOM 1620 C CA . ALA A 1 216 ? -2.926 5.821 -18.436 1.00 93.06 216 ALA A CA 1
ATOM 1621 C C . ALA A 1 216 ? -1.733 4.849 -18.432 1.00 93.06 216 ALA A C 1
ATOM 1623 O O . ALA A 1 216 ? -1.804 3.781 -19.038 1.00 93.06 216 ALA A O 1
ATOM 1624 N N . ASN A 1 217 ? -0.671 5.159 -17.682 1.00 92.56 217 ASN A N 1
ATOM 1625 C CA . ASN A 1 217 ? 0.498 4.287 -17.543 1.00 92.56 217 ASN A CA 1
ATOM 1626 C C . ASN A 1 217 ? 0.128 2.934 -16.912 1.00 92.56 217 ASN A C 1
ATOM 1628 O O . ASN A 1 217 ? 0.618 1.891 -17.346 1.00 92.56 217 ASN A O 1
ATOM 1632 N N . ALA A 1 218 ? -0.751 2.930 -15.904 1.00 94.75 218 ALA A N 1
ATOM 1633 C CA . ALA A 1 218 ? -1.241 1.709 -15.271 1.00 94.75 218 ALA A CA 1
ATOM 1634 C C . ALA A 1 218 ? -2.072 0.853 -16.241 1.00 94.75 218 ALA A C 1
ATOM 1636 O O . ALA A 1 218 ? -1.914 -0.366 -16.255 1.00 94.75 218 ALA A O 1
ATOM 1637 N N . ALA A 1 219 ? -2.900 1.477 -17.087 1.00 95.62 219 ALA A N 1
ATOM 1638 C CA . ALA A 1 219 ? -3.676 0.784 -18.113 1.00 95.62 219 ALA A CA 1
ATOM 1639 C C . ALA A 1 219 ? -2.775 0.153 -19.188 1.00 95.62 219 ALA A C 1
ATOM 1641 O O . ALA A 1 219 ? -2.934 -1.026 -19.506 1.00 95.62 219 ALA A O 1
ATOM 1642 N N . VAL A 1 220 ? -1.781 0.897 -19.690 1.00 97.44 220 VAL A N 1
ATOM 1643 C CA . VAL A 1 220 ? -0.770 0.375 -20.631 1.00 97.44 220 VAL A CA 1
ATOM 1644 C C . VAL A 1 220 ? -0.035 -0.817 -20.018 1.00 97.44 220 VAL A C 1
ATOM 1646 O O . VAL A 1 220 ? 0.110 -1.862 -20.656 1.00 97.44 220 VAL A O 1
ATOM 1649 N N . ARG A 1 221 ? 0.360 -0.696 -18.745 1.00 97.12 221 ARG A N 1
ATOM 1650 C CA . ARG A 1 221 ? 1.000 -1.778 -17.996 1.00 97.12 221 ARG A CA 1
ATOM 1651 C C . ARG A 1 221 ? 0.099 -3.006 -17.853 1.00 97.12 221 ARG A C 1
ATOM 1653 O O . ARG A 1 221 ? 0.587 -4.114 -18.037 1.00 97.12 221 ARG A O 1
ATOM 1660 N N . GLU A 1 222 ? -1.184 -2.837 -17.531 1.00 97.62 222 GLU A N 1
ATOM 1661 C CA . GLU A 1 222 ? -2.144 -3.947 -17.403 1.00 97.62 222 GLU A CA 1
ATOM 1662 C C . GLU A 1 222 ? -2.322 -4.693 -18.735 1.00 97.62 222 GLU A C 1
ATOM 1664 O O . GLU A 1 222 ? -2.313 -5.926 -18.760 1.00 97.62 222 GLU A O 1
ATOM 1669 N N . VAL A 1 223 ? -2.419 -3.961 -19.852 1.00 97.81 223 VAL A N 1
ATOM 1670 C CA . VAL A 1 223 ? -2.501 -4.552 -21.197 1.00 97.81 223 VAL A CA 1
ATOM 1671 C C . VAL A 1 223 ? -1.237 -5.345 -21.524 1.00 97.81 223 VAL A C 1
ATOM 1673 O O . VAL A 1 223 ? -1.333 -6.498 -21.958 1.00 97.81 223 VAL A O 1
ATOM 1676 N N . LEU A 1 224 ? -0.062 -4.750 -21.304 1.00 98.38 224 LEU A N 1
ATOM 1677 C CA . LEU A 1 224 ? 1.211 -5.409 -21.559 1.00 98.38 224 LEU A CA 1
ATOM 1678 C C . LEU A 1 224 ? 1.388 -6.649 -20.675 1.00 98.38 224 LEU A C 1
ATOM 1680 O O . LEU A 1 224 ? 1.674 -7.718 -21.205 1.00 98.38 224 LEU A O 1
ATOM 1684 N N . ASP A 1 225 ? 1.157 -6.553 -19.363 1.00 97.88 225 ASP A N 1
ATOM 1685 C CA . ASP A 1 225 ? 1.299 -7.682 -18.430 1.00 97.88 225 ASP A CA 1
ATOM 1686 C C . ASP A 1 225 ? 0.346 -8.842 -18.775 1.00 97.88 225 ASP A C 1
ATOM 1688 O O . ASP A 1 225 ? 0.692 -10.014 -18.618 1.00 97.88 225 ASP A O 1
ATOM 1692 N N . GLY A 1 226 ? -0.829 -8.536 -19.337 1.00 97.62 226 GLY A N 1
A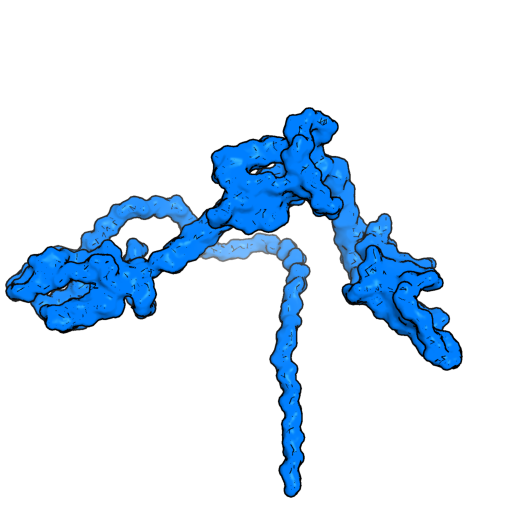TOM 1693 C CA . GLY A 1 226 ? -1.746 -9.538 -19.876 1.00 97.62 226 GLY A CA 1
ATOM 1694 C C . GLY A 1 226 ? -1.188 -10.314 -21.080 1.00 97.62 226 GLY A C 1
ATOM 1695 O O . GLY A 1 226 ? -1.411 -11.524 -21.180 1.00 97.62 226 GLY A O 1
ATOM 1696 N N . LYS A 1 227 ? -0.459 -9.647 -21.987 1.00 97.81 227 LYS A N 1
ATOM 1697 C CA . LYS A 1 227 ? 0.166 -10.264 -23.178 1.00 97.81 227 LYS A CA 1
ATOM 1698 C C . LYS A 1 227 ? 1.486 -10.956 -22.835 1.00 97.81 227 LYS A C 1
ATOM 1700 O O . LYS A 1 227 ? 1.729 -12.096 -23.241 1.00 97.81 227 LYS A O 1
ATOM 1705 N N . LEU A 1 228 ? 2.328 -10.256 -22.089 1.00 98.44 228 LEU A N 1
ATOM 1706 C CA . LEU A 1 228 ? 3.665 -10.628 -21.661 1.00 98.44 228 LEU A CA 1
ATOM 1707 C C . LEU A 1 228 ? 3.801 -10.273 -20.174 1.00 98.44 228 LEU A C 1
ATOM 1709 O O . LEU A 1 228 ? 4.159 -9.144 -19.846 1.00 98.44 228 LEU A O 1
ATOM 1713 N N . PRO A 1 229 ? 3.550 -11.227 -19.261 1.00 98.38 229 PRO A N 1
ATOM 1714 C CA . PRO A 1 229 ? 3.729 -10.987 -17.838 1.00 98.38 229 PRO A CA 1
ATOM 1715 C C . PRO A 1 229 ? 5.165 -10.574 -17.535 1.00 98.38 229 PRO A C 1
ATOM 1717 O O . PRO A 1 229 ? 6.107 -11.186 -18.047 1.00 98.38 229 PRO A O 1
ATOM 1720 N N . VAL A 1 230 ? 5.358 -9.601 -16.648 1.00 97.88 230 VAL A N 1
ATOM 1721 C CA . VAL A 1 230 ? 6.699 -9.049 -16.390 1.00 97.88 230 VAL A CA 1
ATOM 1722 C C . VAL A 1 230 ? 7.702 -10.103 -15.897 1.00 97.88 230 VAL A C 1
ATOM 1724 O O . VAL A 1 230 ? 8.878 -10.088 -16.249 1.00 97.88 230 VAL A O 1
ATOM 1727 N N . SER A 1 231 ? 7.225 -11.120 -15.171 1.00 97.25 231 SER A N 1
ATOM 1728 C CA . SER A 1 231 ? 8.041 -12.277 -14.766 1.00 97.25 231 SER A CA 1
ATOM 1729 C C . SER A 1 231 ? 8.603 -13.091 -15.947 1.00 97.25 231 SER A C 1
ATOM 1731 O O . SER A 1 231 ? 9.734 -13.583 -15.879 1.00 97.25 231 SER A O 1
ATOM 1733 N N . ASN A 1 232 ? 7.849 -13.214 -17.046 1.00 98.44 232 ASN A N 1
ATOM 1734 C CA . ASN A 1 232 ? 8.309 -13.853 -18.278 1.00 98.44 232 ASN A CA 1
ATOM 1735 C C . ASN A 1 232 ? 9.352 -12.974 -18.975 1.00 98.44 232 ASN A C 1
ATOM 1737 O O . ASN A 1 232 ? 10.361 -13.499 -19.446 1.00 98.44 232 ASN A O 1
ATOM 1741 N N . ALA A 1 233 ? 9.158 -11.653 -18.964 1.00 98.50 233 ALA A N 1
ATOM 1742 C CA . ALA A 1 233 ? 10.126 -10.708 -19.503 1.00 98.50 233 ALA A CA 1
ATOM 1743 C C . ALA A 1 233 ? 11.467 -10.767 -18.745 1.00 98.50 233 ALA A C 1
ATOM 1745 O O . ALA A 1 233 ? 12.508 -10.987 -19.363 1.00 98.50 233 ALA A O 1
ATOM 1746 N N . TRP A 1 234 ? 11.458 -10.731 -17.407 1.00 98.38 234 TRP A N 1
ATOM 1747 C CA . TRP A 1 234 ? 12.669 -10.924 -16.593 1.00 98.38 234 TRP A CA 1
ATOM 1748 C C . TRP A 1 234 ? 13.351 -12.275 -16.839 1.00 98.38 234 TRP A C 1
ATOM 1750 O O . TRP A 1 234 ? 14.578 -12.354 -16.938 1.00 98.38 234 TRP A O 1
ATOM 1760 N N . THR A 1 235 ? 12.566 -13.346 -16.994 1.00 98.25 235 THR A N 1
ATOM 1761 C CA . THR A 1 235 ? 13.097 -14.677 -17.331 1.00 98.25 235 THR A CA 1
ATOM 1762 C C . THR A 1 235 ? 13.800 -14.668 -18.690 1.00 98.25 235 THR A C 1
ATOM 1764 O O . THR A 1 235 ? 14.863 -15.285 -18.832 1.00 98.25 235 THR A O 1
ATOM 1767 N N . ALA A 1 236 ? 13.256 -13.943 -19.670 1.00 98.50 236 ALA A N 1
ATOM 1768 C CA . ALA A 1 236 ? 13.864 -13.769 -20.983 1.00 98.50 236 ALA A CA 1
ATOM 1769 C C . ALA A 1 236 ? 15.192 -13.006 -20.889 1.00 98.50 236 ALA A C 1
ATOM 1771 O O . ALA A 1 236 ? 16.203 -13.526 -21.357 1.00 98.50 236 ALA A O 1
ATOM 1772 N N . VAL A 1 237 ? 15.239 -11.865 -20.186 1.00 98.62 237 VAL A N 1
ATOM 1773 C CA . VAL A 1 237 ? 16.482 -11.092 -19.962 1.00 98.62 237 VAL A CA 1
ATOM 1774 C C . VAL A 1 237 ? 17.552 -11.948 -19.293 1.00 98.62 237 VAL A C 1
ATOM 1776 O O . VAL A 1 237 ? 18.698 -11.997 -19.737 1.00 98.62 237 VAL A O 1
ATOM 1779 N N . LYS A 1 238 ? 17.184 -12.692 -18.247 1.00 98.06 238 LYS A N 1
ATOM 1780 C CA . LYS A 1 238 ? 18.101 -13.586 -17.528 1.00 98.06 238 LYS A CA 1
ATOM 1781 C C . LYS A 1 238 ? 18.662 -14.686 -18.424 1.00 98.06 238 LYS A C 1
ATOM 1783 O O . LYS A 1 238 ? 19.836 -15.040 -18.308 1.00 98.06 238 LYS A O 1
ATOM 1788 N N . SER A 1 239 ? 17.824 -15.248 -19.289 1.00 97.94 239 SER A N 1
ATOM 1789 C CA . SER A 1 239 ? 18.210 -16.312 -20.219 1.00 97.94 239 SER A CA 1
ATOM 1790 C C . SER A 1 239 ? 19.073 -15.772 -21.356 1.00 97.94 239 SER A C 1
ATOM 1792 O O . SER A 1 239 ? 20.050 -16.417 -21.729 1.00 97.94 239 SER A O 1
ATOM 1794 N N . TYR A 1 240 ? 18.755 -14.581 -21.861 1.00 98.38 240 TYR A N 1
ATOM 1795 C CA . TYR A 1 240 ? 19.524 -13.887 -22.887 1.00 98.38 240 TYR A CA 1
ATOM 1796 C C . TYR A 1 240 ? 20.904 -13.478 -22.366 1.00 98.38 240 TYR A C 1
ATOM 1798 O O . TYR A 1 240 ? 21.916 -13.826 -22.966 1.00 98.38 240 TYR A O 1
ATOM 1806 N N . GLY A 1 241 ? 20.983 -12.854 -21.189 1.00 98.06 241 GLY A N 1
ATOM 1807 C CA . GLY A 1 241 ? 22.263 -12.464 -20.595 1.00 98.06 241 GLY A CA 1
ATOM 1808 C C . GLY A 1 241 ? 23.193 -13.651 -20.322 1.00 98.06 241 GLY A C 1
ATOM 1809 O O . GLY A 1 241 ? 24.395 -13.549 -20.538 1.00 98.06 241 GLY A O 1
ATOM 1810 N N . LYS A 1 242 ? 22.659 -14.825 -19.950 1.00 97.81 242 LYS A N 1
ATOM 1811 C CA . LYS A 1 242 ? 23.461 -16.062 -19.841 1.00 97.81 242 LYS A CA 1
ATOM 1812 C C . LYS A 1 242 ? 24.034 -16.542 -21.176 1.00 97.81 242 LYS A C 1
ATOM 1814 O O . LYS A 1 242 ? 25.079 -17.183 -21.174 1.00 97.81 242 LYS A O 1
ATOM 1819 N N . GLN A 1 243 ? 23.357 -16.266 -22.290 1.00 97.56 243 GLN A N 1
ATOM 1820 C CA . GLN A 1 243 ? 23.871 -16.572 -23.627 1.00 97.56 243 GLN A CA 1
ATOM 1821 C C . GLN A 1 243 ? 24.964 -15.578 -24.033 1.00 97.56 243 GLN A C 1
ATOM 1823 O O . GLN A 1 243 ? 25.978 -15.995 -24.583 1.00 97.56 243 GLN A O 1
ATOM 1828 N N . GLN A 1 244 ? 24.789 -14.289 -23.714 1.00 97.38 244 GLN A N 1
ATOM 1829 C CA . GLN A 1 244 ? 25.774 -13.243 -24.021 1.00 97.38 244 GLN A CA 1
ATOM 1830 C C . GLN A 1 244 ? 27.044 -13.343 -23.162 1.00 97.38 244 GLN A C 1
ATOM 1832 O O . GLN A 1 244 ? 28.142 -13.085 -23.650 1.00 97.38 244 GLN A O 1
ATOM 1837 N N . TYR A 1 245 ? 26.919 -13.765 -21.900 1.00 97.06 245 TYR A N 1
ATOM 1838 C CA . TYR A 1 245 ? 28.044 -13.956 -20.980 1.00 97.06 245 TYR A CA 1
ATOM 1839 C C . TYR A 1 245 ? 28.140 -15.424 -20.535 1.00 97.06 245 TYR A C 1
ATOM 1841 O O . TYR A 1 245 ? 27.757 -15.763 -19.407 1.00 97.06 245 TYR A O 1
ATOM 1849 N N . PRO A 1 246 ? 28.675 -16.316 -21.393 1.00 95.75 246 PRO A N 1
ATOM 1850 C CA . PRO A 1 246 ? 28.677 -17.761 -21.153 1.00 95.75 246 PRO A CA 1
ATOM 1851 C C . PRO A 1 246 ? 29.505 -18.183 -19.930 1.00 95.75 246 PRO A C 1
ATOM 1853 O O . PRO A 1 246 ? 29.233 -19.221 -19.331 1.00 95.75 246 PRO A O 1
ATOM 1856 N N . TYR A 1 247 ? 30.489 -17.376 -19.522 1.00 96.56 247 TYR A N 1
ATOM 1857 C CA . TYR A 1 247 ? 31.312 -17.635 -18.334 1.00 96.56 247 TYR A CA 1
ATOM 1858 C C . TYR A 1 247 ? 30.608 -17.276 -17.017 1.00 96.56 247 TYR A C 1
ATOM 1860 O O . TYR A 1 247 ? 30.986 -17.773 -15.955 1.00 96.56 247 TYR A O 1
ATOM 1868 N N . GLY A 1 248 ? 29.563 -16.445 -17.063 1.00 97.00 248 GLY A N 1
ATOM 1869 C CA . GLY A 1 248 ? 28.722 -16.158 -15.910 1.00 97.00 248 GLY A CA 1
ATOM 1870 C C . GLY A 1 248 ? 27.953 -14.850 -16.043 1.00 97.00 248 GLY A C 1
ATOM 1871 O O . GLY A 1 248 ? 28.547 -13.785 -16.175 1.00 97.00 248 GLY A O 1
ATOM 1872 N N . PHE A 1 249 ? 26.632 -14.944 -15.902 1.00 98.25 249 PHE A N 1
ATOM 1873 C CA . PHE A 1 249 ? 25.713 -13.814 -15.803 1.00 98.25 249 PHE A CA 1
ATOM 1874 C C . PHE A 1 249 ? 24.756 -14.030 -14.634 1.00 98.25 249 PHE A C 1
ATOM 1876 O O . PHE A 1 249 ? 24.027 -15.032 -14.596 1.00 98.25 249 PHE A O 1
ATOM 1883 N N . LYS A 1 250 ? 24.733 -13.095 -13.686 1.00 97.75 250 LYS A N 1
ATOM 1884 C CA . LYS A 1 250 ? 23.782 -13.092 -12.574 1.00 97.75 250 LYS A CA 1
ATOM 1885 C C . LYS A 1 250 ? 23.017 -11.777 -12.561 1.00 97.75 250 LYS A C 1
ATOM 1887 O O . LYS A 1 250 ? 23.515 -10.780 -12.061 1.00 97.75 250 LYS A O 1
ATOM 1892 N N . LEU A 1 251 ? 21.793 -11.810 -13.072 1.00 98.06 251 LEU A N 1
ATOM 1893 C CA . LEU A 1 251 ? 20.835 -10.718 -12.938 1.00 98.06 251 LEU A CA 1
ATOM 1894 C C . LEU A 1 251 ? 20.244 -10.705 -11.523 1.00 98.06 251 LEU A C 1
ATOM 1896 O O . LEU A 1 251 ? 19.856 -11.764 -11.019 1.00 98.06 251 LEU A O 1
ATOM 1900 N N . HIS A 1 252 ? 20.150 -9.529 -10.905 1.00 96.69 252 HIS A N 1
ATOM 1901 C CA . HIS A 1 252 ? 19.531 -9.338 -9.591 1.00 96.69 252 HIS A CA 1
ATOM 1902 C C . HIS A 1 252 ? 18.077 -8.853 -9.748 1.00 96.69 252 HIS A C 1
ATOM 1904 O O . HIS A 1 252 ? 17.681 -7.820 -9.222 1.00 96.69 252 HIS A O 1
ATOM 1910 N N . ASP A 1 253 ? 17.259 -9.646 -10.440 1.00 89.44 253 ASP A N 1
ATOM 1911 C CA . ASP A 1 253 ? 15.858 -9.397 -10.839 1.00 89.44 253 ASP A CA 1
ATOM 1912 C C . ASP A 1 253 ? 14.827 -9.357 -9.688 1.00 89.44 253 ASP A C 1
ATOM 1914 O O . ASP A 1 253 ? 13.625 -9.307 -9.924 1.00 89.44 253 ASP A O 1
ATOM 1918 N N . ILE A 1 254 ? 15.279 -9.384 -8.431 1.00 89.12 254 ILE A N 1
ATOM 1919 C CA . ILE A 1 254 ? 14.417 -9.315 -7.236 1.00 89.12 254 ILE A CA 1
ATOM 1920 C C . ILE A 1 254 ? 14.851 -8.173 -6.314 1.00 89.12 254 ILE A C 1
ATOM 1922 O O . ILE A 1 254 ? 14.028 -7.359 -5.915 1.00 89.12 254 ILE A O 1
ATOM 1926 N N . MET A 1 255 ? 16.139 -8.110 -5.957 1.00 90.38 255 MET A N 1
ATOM 1927 C CA . MET A 1 255 ? 16.674 -7.110 -5.015 1.00 90.38 255 MET A CA 1
ATOM 1928 C C . MET A 1 255 ? 17.471 -5.987 -5.685 1.00 90.38 255 MET A C 1
ATOM 1930 O O . MET A 1 255 ? 17.858 -5.038 -5.015 1.00 90.38 255 MET A O 1
ATOM 1934 N N . GLY A 1 256 ? 17.747 -6.108 -6.980 1.00 94.69 256 GLY A N 1
ATOM 1935 C CA . GLY A 1 256 ? 18.533 -5.153 -7.750 1.00 94.69 256 GLY A CA 1
ATOM 1936 C C . GLY A 1 256 ? 17.739 -4.456 -8.845 1.00 94.69 256 GLY A C 1
ATOM 1937 O O . GLY A 1 256 ? 18.354 -3.859 -9.717 1.00 94.69 256 GLY A O 1
ATOM 1938 N N . VAL A 1 257 ? 16.405 -4.549 -8.851 1.00 97.81 257 VAL A N 1
ATOM 1939 C CA . VAL A 1 257 ? 15.566 -3.876 -9.854 1.00 97.81 257 VAL A CA 1
ATOM 1940 C C . VAL A 1 257 ? 15.670 -2.361 -9.676 1.00 97.81 257 VAL A C 1
ATOM 1942 O O . VAL A 1 257 ? 15.440 -1.837 -8.590 1.00 97.81 257 VAL A O 1
ATOM 1945 N N . LEU A 1 258 ? 16.021 -1.673 -10.759 1.00 97.12 258 LEU A N 1
ATOM 1946 C CA . LEU A 1 258 ? 16.167 -0.219 -10.848 1.00 97.12 258 LEU A CA 1
ATOM 1947 C C . LEU A 1 258 ? 15.032 0.420 -11.660 1.00 97.12 258 LEU A C 1
ATOM 1949 O O . LEU A 1 258 ? 14.653 1.554 -11.386 1.00 97.12 258 LEU A O 1
ATOM 1953 N N . ALA A 1 259 ? 14.489 -0.293 -12.651 1.00 96.81 259 ALA A N 1
ATOM 1954 C CA . ALA A 1 259 ? 13.300 0.113 -13.392 1.00 96.81 259 ALA A CA 1
ATOM 1955 C C . ALA A 1 259 ? 12.533 -1.111 -13.907 1.00 96.81 259 ALA A C 1
ATOM 1957 O O . ALA A 1 259 ? 13.125 -2.107 -14.325 1.00 96.81 259 ALA A O 1
ATOM 1958 N N . GLU A 1 260 ? 11.208 -1.008 -13.894 1.00 97.19 260 GLU A N 1
ATOM 1959 C CA . GLU A 1 260 ? 10.292 -1.996 -14.454 1.00 97.19 260 GLU A CA 1
ATOM 1960 C C . GLU A 1 260 ? 9.066 -1.263 -15.008 1.00 97.19 260 GLU A C 1
ATOM 1962 O O . GLU A 1 260 ? 8.062 -1.058 -14.320 1.00 97.19 260 GLU A O 1
ATOM 1967 N N . THR A 1 261 ? 9.168 -0.799 -16.248 1.00 96.06 261 THR A N 1
ATOM 1968 C CA . THR A 1 261 ? 8.182 0.109 -16.840 1.00 96.06 261 THR A CA 1
ATOM 1969 C C . THR A 1 261 ? 7.636 -0.459 -18.138 1.00 96.06 261 THR A C 1
ATOM 1971 O O . THR A 1 261 ? 8.399 -0.910 -18.988 1.00 96.06 261 THR A O 1
ATOM 1974 N N . ALA A 1 262 ? 6.316 -0.411 -18.308 1.00 97.56 262 ALA A N 1
ATOM 1975 C CA . ALA A 1 262 ? 5.705 -0.630 -19.611 1.00 97.56 262 ALA A CA 1
ATOM 1976 C C . ALA A 1 262 ? 5.944 0.631 -20.446 1.00 97.56 262 ALA A C 1
ATOM 1978 O O . ALA A 1 262 ? 5.436 1.697 -20.101 1.00 97.56 262 ALA A O 1
ATOM 1979 N N . GLN A 1 26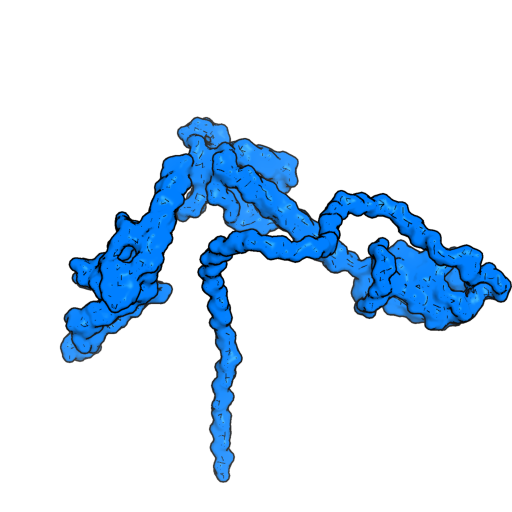3 ? 6.774 0.524 -21.480 1.00 95.19 263 GLN A N 1
ATOM 1980 C CA . GLN A 1 263 ? 7.071 1.640 -22.379 1.00 95.19 263 GLN A CA 1
ATOM 1981 C C . GLN A 1 263 ? 5.884 1.909 -23.309 1.00 95.19 263 GLN A C 1
ATOM 1983 O O . GLN A 1 263 ? 5.543 3.057 -23.585 1.00 95.19 263 GLN A O 1
ATOM 1988 N N . ASP A 1 264 ? 5.231 0.831 -23.734 1.00 96.25 264 ASP A N 1
ATOM 1989 C CA . ASP A 1 264 ? 3.988 0.810 -24.491 1.00 96.25 264 ASP A CA 1
ATOM 1990 C C . ASP A 1 264 ? 3.228 -0.499 -24.189 1.00 96.25 264 ASP A C 1
ATOM 1992 O O . ASP A 1 264 ? 3.605 -1.269 -23.306 1.00 96.25 264 ASP A O 1
ATOM 1996 N N . GLU A 1 265 ? 2.133 -0.767 -24.901 1.00 96.69 265 GLU A N 1
ATOM 1997 C CA . GLU A 1 265 ? 1.295 -1.956 -24.679 1.00 96.69 265 GLU A CA 1
ATOM 1998 C C . GLU A 1 265 ? 1.942 -3.294 -25.093 1.00 96.69 265 GLU A C 1
ATOM 2000 O O . GLU A 1 265 ? 1.290 -4.341 -24.994 1.00 96.69 265 GLU A O 1
ATOM 2005 N N . ASN A 1 266 ? 3.161 -3.277 -25.634 1.00 97.62 266 ASN A N 1
ATOM 2006 C CA . ASN A 1 266 ? 3.863 -4.435 -26.194 1.00 97.62 266 ASN A CA 1
ATOM 2007 C C . ASN A 1 266 ? 5.315 -4.571 -25.702 1.00 97.62 266 ASN A C 1
ATOM 2009 O O . ASN A 1 266 ? 5.885 -5.648 -25.879 1.00 97.62 266 ASN A O 1
ATOM 2013 N N . THR A 1 267 ? 5.886 -3.538 -25.076 1.00 98.44 267 THR A N 1
ATOM 2014 C CA . THR A 1 267 ? 7.313 -3.489 -24.731 1.00 98.44 267 THR A CA 1
ATOM 2015 C C . THR A 1 267 ? 7.546 -3.156 -23.260 1.00 98.44 267 THR A C 1
ATOM 2017 O O . THR A 1 267 ? 7.152 -2.099 -22.756 1.00 98.44 267 THR A O 1
ATOM 2020 N N . TRP A 1 268 ? 8.245 -4.054 -22.566 1.00 98.62 268 TRP A N 1
ATOM 2021 C CA . TRP A 1 268 ? 8.806 -3.800 -21.244 1.00 98.62 268 TRP A CA 1
ATOM 2022 C C . TRP A 1 268 ? 10.173 -3.150 -21.369 1.00 98.62 268 TRP A C 1
ATOM 2024 O O . TRP A 1 268 ? 11.040 -3.704 -22.034 1.00 98.62 268 TRP A O 1
ATOM 2034 N N . PHE A 1 269 ? 10.396 -2.068 -20.632 1.00 98.50 269 PHE A N 1
ATOM 2035 C CA . PHE A 1 269 ? 11.727 -1.570 -20.309 1.00 98.50 269 PHE A CA 1
ATOM 2036 C C . PHE A 1 269 ? 12.110 -2.043 -18.902 1.00 98.50 269 PHE A C 1
ATOM 2038 O O . PHE A 1 269 ? 11.432 -1.741 -17.913 1.00 98.50 269 PHE A O 1
ATOM 2045 N N . LEU A 1 270 ? 13.186 -2.821 -18.826 1.00 98.56 270 LEU A N 1
ATOM 2046 C CA . LEU A 1 270 ? 13.653 -3.504 -17.628 1.00 98.56 270 LEU A CA 1
ATOM 2047 C C . LEU A 1 270 ? 15.084 -3.086 -17.313 1.00 98.56 270 LEU A C 1
ATOM 2049 O O . LEU A 1 270 ? 15.971 -3.157 -18.161 1.00 98.56 270 LEU A O 1
ATOM 2053 N N . LYS A 1 271 ? 15.328 -2.700 -16.064 1.00 98.50 271 LYS A N 1
ATOM 2054 C CA . LYS A 1 271 ? 16.652 -2.299 -15.598 1.00 98.50 271 LYS A CA 1
ATOM 2055 C C . LYS A 1 271 ? 16.926 -2.891 -14.233 1.00 98.50 271 LYS A C 1
ATOM 2057 O O . LYS A 1 271 ? 16.130 -2.708 -13.315 1.00 98.50 271 LYS A O 1
ATOM 2062 N N . ALA A 1 272 ? 18.039 -3.595 -14.083 1.00 98.50 272 ALA A N 1
ATOM 2063 C CA . ALA A 1 272 ? 18.444 -4.175 -12.810 1.00 98.50 272 ALA A CA 1
ATOM 2064 C C . ALA A 1 272 ? 19.963 -4.274 -12.697 1.00 98.50 272 ALA A C 1
ATOM 2066 O O . ALA A 1 272 ? 20.669 -4.323 -13.702 1.00 98.50 272 ALA A O 1
ATOM 2067 N N . THR A 1 273 ? 20.476 -4.354 -11.475 1.00 98.38 273 THR A N 1
ATOM 2068 C CA . THR A 1 273 ? 21.887 -4.659 -11.260 1.00 98.38 273 THR A CA 1
ATOM 2069 C C . THR A 1 273 ? 22.207 -6.100 -11.673 1.00 98.38 273 THR A C 1
ATOM 2071 O O . THR A 1 273 ? 21.350 -6.994 -11.647 1.00 98.38 273 THR A O 1
ATOM 2074 N N . CYS A 1 274 ? 23.454 -6.354 -12.065 1.00 98.19 274 CYS A N 1
ATOM 2075 C CA . CYS A 1 274 ? 23.938 -7.673 -12.444 1.00 98.19 274 CYS A CA 1
ATOM 2076 C C . CYS A 1 274 ? 25.435 -7.867 -12.159 1.00 98.19 274 CYS A C 1
ATOM 2078 O O . CYS A 1 274 ? 26.201 -6.912 -12.035 1.00 98.19 274 CYS A O 1
ATOM 2080 N N . ASP A 1 275 ? 25.846 -9.134 -12.094 1.00 98.12 275 ASP A N 1
ATOM 2081 C CA . ASP A 1 275 ? 27.250 -9.534 -12.046 1.00 98.12 275 ASP A CA 1
ATOM 2082 C C . ASP A 1 275 ? 27.617 -10.305 -13.321 1.00 98.12 275 ASP A C 1
ATOM 2084 O O . ASP A 1 275 ? 26.906 -11.235 -13.725 1.00 98.12 275 ASP A O 1
ATOM 2088 N N . VAL A 1 276 ? 28.770 -9.979 -13.903 1.00 97.81 276 VAL A N 1
ATOM 2089 C CA . VAL A 1 276 ? 29.335 -10.649 -15.081 1.00 97.81 276 VAL A CA 1
ATOM 2090 C C . VAL A 1 276 ? 30.664 -11.301 -14.711 1.00 97.81 276 VAL A C 1
ATOM 2092 O O . VAL A 1 276 ? 31.491 -10.719 -14.013 1.00 97.81 276 VAL A O 1
ATOM 2095 N N . THR A 1 277 ? 30.881 -12.529 -15.175 1.00 97.81 277 THR A N 1
ATOM 2096 C CA . THR A 1 277 ? 32.149 -13.257 -15.022 1.00 97.81 277 THR A CA 1
ATOM 2097 C C . THR A 1 277 ? 32.831 -13.371 -16.380 1.00 97.81 277 THR A C 1
ATOM 2099 O O . THR A 1 277 ? 32.175 -13.724 -17.356 1.00 97.81 277 THR A O 1
ATOM 2102 N N . ASN A 1 278 ? 34.128 -13.068 -16.455 1.00 94.31 278 ASN A N 1
ATOM 2103 C CA . ASN A 1 278 ? 34.916 -13.242 -17.678 1.00 94.31 278 ASN A CA 1
ATOM 2104 C C . ASN A 1 278 ? 35.541 -14.647 -17.775 1.00 94.31 278 ASN A C 1
ATOM 2106 O O . ASN A 1 278 ? 35.418 -15.463 -16.861 1.00 94.31 278 ASN A O 1
ATOM 2110 N N . GLU A 1 279 ? 36.245 -14.922 -18.875 1.00 96.00 279 GLU A N 1
ATOM 2111 C CA . GLU A 1 279 ? 36.860 -16.232 -19.138 1.00 96.00 279 GLU A CA 1
ATOM 2112 C C . GLU A 1 279 ? 37.904 -16.670 -18.101 1.00 96.00 279 GLU A C 1
ATOM 2114 O O . GLU A 1 279 ? 38.096 -17.863 -17.875 1.00 96.00 279 GLU A O 1
ATOM 2119 N N . TYR A 1 280 ? 38.530 -15.713 -17.414 1.00 95.44 280 TYR A N 1
ATOM 2120 C CA . TYR A 1 280 ? 39.511 -15.964 -16.358 1.00 95.44 280 TYR A CA 1
ATOM 2121 C C . TYR A 1 280 ? 38.865 -16.167 -14.979 1.00 95.44 280 TYR A C 1
ATOM 2123 O O . TYR A 1 280 ? 39.566 -16.293 -13.975 1.00 95.44 280 TYR A O 1
ATOM 2131 N N . GLY A 1 281 ? 37.530 -16.163 -14.899 1.00 93.00 281 GLY A N 1
ATOM 2132 C CA . GLY A 1 281 ? 36.786 -16.274 -13.646 1.00 93.00 281 GLY A CA 1
ATOM 2133 C C . GLY A 1 281 ? 36.756 -14.985 -12.814 1.00 93.00 281 GLY A C 1
ATOM 2134 O O . GLY A 1 281 ? 36.258 -15.006 -11.685 1.00 93.00 281 GLY A O 1
ATOM 2135 N N . ALA A 1 282 ? 37.254 -13.862 -13.343 1.00 95.88 282 ALA A N 1
ATOM 2136 C CA . ALA A 1 282 ? 37.159 -12.567 -12.678 1.00 95.88 282 ALA A CA 1
ATOM 2137 C C . ALA A 1 282 ? 35.731 -12.018 -12.797 1.00 95.88 282 ALA A C 1
ATOM 2139 O O . ALA A 1 282 ? 35.105 -12.107 -13.855 1.00 95.88 282 ALA A O 1
ATOM 2140 N N . LYS A 1 283 ? 35.212 -11.455 -11.699 1.00 96.56 283 LYS A N 1
ATOM 2141 C CA . LYS A 1 283 ? 33.833 -10.962 -11.604 1.00 96.56 283 LYS A CA 1
ATOM 2142 C C . LYS A 1 283 ? 33.794 -9.442 -11.576 1.00 96.56 283 LYS A C 1
ATOM 2144 O O . LYS A 1 283 ? 34.354 -8.845 -10.660 1.00 96.56 283 LYS A O 1
ATOM 2149 N N . ALA A 1 284 ? 33.069 -8.853 -12.517 1.00 96.69 284 ALA A N 1
ATOM 2150 C CA . ALA A 1 284 ? 32.564 -7.495 -12.404 1.00 96.69 284 ALA A CA 1
ATOM 2151 C C . ALA A 1 284 ? 31.191 -7.558 -11.722 1.00 96.69 284 ALA A C 1
ATOM 2153 O O . ALA A 1 284 ? 30.342 -8.359 -12.114 1.00 96.69 284 ALA A O 1
ATOM 2154 N N . LYS A 1 285 ? 31.008 -6.782 -10.655 1.00 96.81 285 LYS A N 1
ATOM 2155 C CA . LYS A 1 285 ? 29.798 -6.782 -9.824 1.00 96.81 285 LYS A CA 1
ATOM 2156 C C . LYS A 1 285 ? 29.118 -5.431 -9.885 1.00 96.81 285 LYS A C 1
ATOM 2158 O O . LYS A 1 285 ? 29.779 -4.444 -10.198 1.00 96.81 285 LYS A O 1
ATOM 2163 N N . ASP A 1 286 ? 27.838 -5.423 -9.525 1.00 95.19 286 ASP A N 1
ATOM 2164 C CA . ASP A 1 286 ? 27.027 -4.208 -9.404 1.00 95.19 286 ASP A CA 1
ATOM 2165 C C . ASP A 1 286 ? 26.979 -3.387 -10.707 1.00 95.19 286 ASP A C 1
ATOM 2167 O O . ASP A 1 286 ? 26.743 -2.181 -10.687 1.00 95.19 286 ASP A O 1
ATOM 2171 N N . LEU A 1 287 ? 27.176 -4.063 -11.846 1.00 97.88 287 LEU A N 1
ATOM 2172 C CA . LEU A 1 287 ? 26.935 -3.502 -13.171 1.00 97.88 287 LEU A CA 1
ATOM 2173 C C . LEU A 1 287 ? 25.434 -3.312 -13.369 1.00 97.88 287 LEU A C 1
ATOM 2175 O O . LEU A 1 287 ? 24.621 -3.940 -12.688 1.00 97.88 287 LEU A O 1
ATOM 2179 N N . VAL A 1 288 ? 25.046 -2.505 -14.344 1.00 98.44 288 VAL A N 1
ATOM 2180 C CA . VAL A 1 288 ? 23.648 -2.270 -14.689 1.00 98.44 288 VAL A CA 1
ATOM 2181 C C . VAL A 1 288 ? 23.316 -3.006 -15.975 1.00 98.44 288 VAL A C 1
ATOM 2183 O O . VAL A 1 288 ? 23.908 -2.753 -17.016 1.00 98.44 288 VAL A O 1
ATOM 2186 N N . CYS A 1 289 ? 22.342 -3.909 -15.904 1.00 98.50 289 CYS A N 1
ATOM 2187 C CA . CYS A 1 289 ? 21.702 -4.513 -17.062 1.00 98.50 289 CYS A CA 1
ATOM 2188 C C . CYS A 1 289 ? 20.447 -3.712 -17.410 1.00 98.50 289 CYS A C 1
ATOM 2190 O O . CYS A 1 289 ? 19.560 -3.548 -16.571 1.00 98.50 289 CYS A O 1
ATOM 2192 N N . GLU A 1 290 ? 20.352 -3.271 -18.655 1.00 98.69 290 GLU A N 1
ATOM 2193 C CA . GLU A 1 290 ? 19.199 -2.589 -19.233 1.00 98.69 290 GLU A CA 1
ATOM 2194 C C . GLU A 1 290 ? 18.724 -3.383 -20.449 1.00 98.69 290 GLU A C 1
ATOM 2196 O O . GLU A 1 290 ? 19.531 -3.778 -21.292 1.00 98.69 290 GLU A O 1
ATOM 2201 N N . ALA A 1 291 ? 17.431 -3.678 -20.514 1.00 98.69 291 ALA A N 1
ATOM 2202 C CA . ALA A 1 291 ? 16.864 -4.487 -21.575 1.00 98.69 291 ALA A CA 1
ATOM 2203 C C . ALA A 1 291 ? 15.452 -4.035 -21.939 1.00 98.69 291 ALA A C 1
ATOM 2205 O O . ALA A 1 291 ? 14.667 -3.650 -21.073 1.00 98.69 291 ALA A O 1
ATOM 2206 N N . GLU A 1 292 ? 15.121 -4.171 -23.217 1.00 98.75 292 GLU A N 1
ATOM 2207 C CA . GLU A 1 292 ? 13.752 -4.062 -23.708 1.00 98.75 292 GLU A CA 1
ATOM 2208 C C . GLU A 1 292 ? 13.262 -5.448 -24.120 1.00 98.75 292 GLU A C 1
ATOM 2210 O O . GLU A 1 292 ? 13.990 -6.211 -24.766 1.00 98.75 292 GLU A O 1
ATOM 2215 N N . VAL A 1 293 ? 12.037 -5.793 -23.727 1.00 98.75 293 VAL A N 1
ATOM 2216 C CA . VAL A 1 293 ? 11.449 -7.108 -23.998 1.00 98.75 293 VAL A CA 1
ATOM 2217 C C . VAL A 1 293 ? 10.051 -6.954 -24.567 1.00 98.75 293 VAL A C 1
ATOM 2219 O O . VAL A 1 293 ? 9.183 -6.35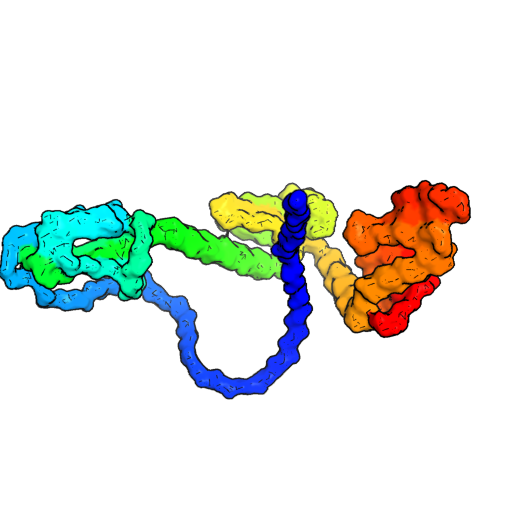5 -23.934 1.00 98.75 293 VAL A O 1
ATOM 2222 N N . ALA A 1 294 ? 9.826 -7.551 -25.731 1.00 98.38 294 ALA A N 1
ATOM 2223 C CA . ALA A 1 294 ? 8.539 -7.592 -26.407 1.00 98.38 294 ALA A CA 1
ATOM 2224 C C . ALA A 1 294 ? 8.050 -9.038 -26.590 1.00 98.38 294 ALA A C 1
ATOM 2226 O O . ALA A 1 294 ? 8.651 -9.999 -26.099 1.00 98.38 294 ALA A O 1
ATOM 2227 N N . GLY A 1 295 ? 6.927 -9.203 -27.286 1.00 97.31 295 GLY A N 1
ATOM 2228 C CA . GLY A 1 295 ? 6.371 -10.509 -27.632 1.00 97.31 295 GLY A CA 1
ATOM 2229 C C . GLY A 1 295 ? 5.253 -10.944 -26.692 1.00 97.31 295 GLY A C 1
ATOM 2230 O O . GLY A 1 295 ? 4.369 -10.163 -26.343 1.00 97.31 295 GLY A O 1
ATOM 2231 N N . THR A 1 296 ? 5.241 -12.224 -26.329 1.00 97.31 296 THR A N 1
ATOM 2232 C CA . THR A 1 296 ? 4.144 -12.824 -25.553 1.00 97.31 296 THR A CA 1
ATOM 2233 C C . THR A 1 296 ? 4.669 -13.651 -24.396 1.00 97.31 296 THR A C 1
ATOM 2235 O O . THR A 1 296 ? 5.846 -13.997 -24.340 1.00 97.31 296 THR A O 1
ATOM 2238 N N . LYS A 1 297 ? 3.775 -14.045 -23.491 1.00 96.44 297 LYS A N 1
ATOM 2239 C CA . LYS A 1 297 ? 4.078 -14.964 -22.394 1.00 96.44 297 LYS A CA 1
ATOM 2240 C C . LYS A 1 297 ? 4.859 -16.209 -22.836 1.00 96.44 297 LYS A C 1
ATOM 2242 O O . LYS A 1 297 ? 5.803 -16.600 -22.151 1.00 96.44 297 LYS A O 1
ATOM 2247 N N . ASP A 1 298 ? 4.451 -16.829 -23.941 1.00 96.44 298 ASP A N 1
ATOM 2248 C CA . ASP A 1 298 ? 5.013 -18.104 -24.402 1.00 96.44 298 ASP A CA 1
ATOM 2249 C C . ASP A 1 298 ? 6.225 -17.916 -25.326 1.00 96.44 298 ASP A C 1
ATOM 2251 O O . ASP A 1 298 ? 7.014 -18.839 -25.508 1.00 96.44 298 ASP A O 1
ATOM 2255 N N . SER A 1 299 ? 6.396 -16.712 -25.876 1.00 97.00 299 SER A N 1
ATOM 2256 C CA . SER A 1 299 ? 7.527 -16.347 -26.727 1.00 97.00 299 SER A CA 1
ATOM 2257 C C . SER A 1 299 ? 7.969 -14.910 -26.432 1.00 97.00 299 SER A C 1
ATOM 2259 O O . SER A 1 299 ? 7.670 -14.008 -27.221 1.00 97.00 299 SER A O 1
ATOM 2261 N N . PRO A 1 300 ? 8.618 -14.669 -25.278 1.00 98.00 300 PRO A N 1
ATOM 2262 C CA . PRO A 1 300 ? 9.196 -13.372 -24.967 1.00 98.00 300 PRO A CA 1
ATOM 2263 C C . PRO A 1 300 ? 10.481 -13.167 -25.773 1.00 98.00 300 PRO A C 1
ATOM 2265 O O . PRO A 1 300 ? 11.294 -14.082 -25.906 1.00 98.00 300 PRO A O 1
ATOM 2268 N N . GLU A 1 301 ? 10.683 -11.956 -26.272 1.00 98.19 301 GLU A N 1
ATOM 2269 C CA . GLU A 1 301 ? 11.809 -11.599 -27.129 1.00 98.19 301 GLU A CA 1
ATOM 2270 C C . GLU A 1 301 ? 12.550 -10.398 -26.549 1.00 98.19 301 GLU A C 1
ATOM 2272 O O . GLU A 1 301 ? 11.963 -9.340 -26.333 1.00 98.19 301 GLU A O 1
ATOM 2277 N N . VAL A 1 302 ? 13.846 -10.565 -26.284 1.00 98.50 302 VAL A N 1
ATOM 2278 C CA . VAL A 1 302 ? 14.719 -9.469 -25.852 1.00 98.50 302 VAL A CA 1
ATOM 2279 C C . VAL A 1 302 ? 15.158 -8.705 -27.098 1.00 98.50 302 VAL A C 1
ATOM 2281 O O . VAL A 1 302 ? 15.934 -9.232 -27.892 1.00 98.50 302 VAL A O 1
ATOM 2284 N N . ILE A 1 303 ? 14.649 -7.486 -27.270 1.00 98.06 303 ILE A N 1
ATOM 2285 C CA . ILE A 1 303 ? 14.883 -6.653 -28.462 1.00 98.06 303 ILE A CA 1
ATOM 2286 C C . ILE A 1 303 ? 16.042 -5.665 -28.272 1.00 98.06 303 ILE A C 1
ATOM 2288 O O . ILE A 1 303 ? 16.678 -5.261 -29.242 1.00 98.06 303 ILE A O 1
ATOM 2292 N N . SER A 1 304 ? 16.361 -5.326 -27.022 1.00 98.31 304 SER A N 1
ATOM 2293 C CA . SER A 1 304 ? 17.543 -4.551 -26.642 1.00 98.31 304 SER A CA 1
ATOM 2294 C C . SER A 1 304 ? 18.139 -5.132 -25.365 1.00 98.31 304 SER A C 1
ATOM 2296 O O . SER A 1 304 ? 17.404 -5.586 -24.488 1.00 98.31 304 SER A O 1
ATOM 2298 N N . PHE A 1 305 ? 19.467 -5.146 -25.262 1.00 98.56 305 PHE A N 1
ATOM 2299 C CA . PHE A 1 305 ? 20.178 -5.653 -24.093 1.00 98.56 305 PHE A CA 1
ATOM 2300 C C . PHE A 1 305 ? 21.562 -5.011 -23.992 1.00 98.56 305 PHE A C 1
ATOM 2302 O O . PHE A 1 305 ? 22.414 -5.225 -24.856 1.00 98.56 305 PHE A O 1
ATOM 2309 N N . THR A 1 306 ? 21.796 -4.259 -22.921 1.00 98.31 306 THR A N 1
ATOM 2310 C CA . THR A 1 306 ? 23.066 -3.577 -22.650 1.00 98.31 306 THR A CA 1
ATOM 2311 C C . THR A 1 306 ? 23.477 -3.795 -21.198 1.00 98.31 306 THR A C 1
ATOM 2313 O O . THR A 1 306 ? 22.643 -3.717 -20.298 1.00 98.31 306 THR A O 1
ATOM 2316 N N . VAL A 1 307 ? 24.768 -4.045 -20.962 1.00 98.06 307 VAL A N 1
ATOM 2317 C CA . VAL A 1 307 ? 25.361 -4.081 -19.617 1.00 98.06 307 VAL A CA 1
ATOM 2318 C C . VAL A 1 307 ? 26.506 -3.078 -19.541 1.00 98.06 307 VAL A C 1
ATOM 2320 O O . VAL A 1 307 ? 27.370 -3.090 -20.421 1.00 98.06 307 VAL A O 1
ATOM 2323 N N . TYR A 1 308 ? 26.516 -2.238 -18.506 1.00 96.94 308 TYR A N 1
ATOM 2324 C CA . TYR A 1 308 ? 27.536 -1.209 -18.274 1.00 96.94 308 TYR A CA 1
ATOM 2325 C C . TYR A 1 308 ? 27.867 -1.017 -16.795 1.00 96.94 308 TYR A C 1
ATOM 2327 O O . TYR A 1 308 ? 27.048 -1.418 -15.936 1.00 96.94 308 TYR A O 1
#

Foldseek 3Di:
DDDDDDDDDDDDDDDDDDDDDDDDDDDDDDDDPPDPDDPPDDPPPDDPDFQDDDAQFQADQAFHFPVVSQVVRVVSLAPAEFEAEPVGHGDPDDRQKGFHDKPPDGRRHGDSPGHIYTHIDRPVVVVVVVQVVLQVVVQVLQVVQAFPQVVVVVVVLVVVVADEWEAAQPPRDTCPPPSPVPPARKGFHGWDDDDRVRRYTYTHIDHPVVSVVVVVQVVLVVLQCQFANLVLQVVQLQVVVCVVQVLDKAWPQDPFWPDWGNPGNFKTWTKGWMWGAHPVRDIDGRWMWIWMWGGGHVDIDTPDIDTD

pLDDT: mean 82.82, std 21.13, range [26.64, 98.75]

Organism: Eggerthella lenta (NCBI:txid84112)

Secondary structure (DSSP, 8-state):
-----------------------------------------------S-S-SS--EEPP--TTSBHHHHHHHHHHTT--EEEEEETTSPBP---TT-EEEEEESPTT-EE-TTSEEEEEEE-HHHHHHHHHHHHHHHHHHHHHHTTTSBHHHHHHHHHHTT-EEEEEETTT--B-TTTTTSSSS-EEEEEEEEEETTTTEEEEEEEEHHHHHHHHHHHHHHHHHHHHS-HHHHHHHHHHHHHHH-TT-EEE-TTTSEEEEEESSSS-EEEEEEEEEE-TTS-EEEEEEEEEEEEE-SSSEEEEEEEE-